Protein 5ZDI (pdb70)

Nearest PDB structures (foldseek):
  5zdi-assembly1_B  TM=1.008E+00  e=1.319E-17  Picrophilus oshimae DSM 9789
  2q2i-assembly1_A  TM=9.477E-01  e=1.673E-11  Agrobacterium fabrum str. C58
  3g48-assembly2_A  TM=9.282E-01  e=1.001E-10  Bacillus anthracis
  1gd7-assembly1_B  TM=9.371E-01  e=4.371E-10  Thermus thermophilus
  5h34-assembly1_A  TM=9.274E-01  e=2.907E-09  Nanoarchaeum equitans Kin4-M

Secondary structure (DSSP, 8-state):
---HHHHHTS-EEEEEEEEEEE-TT-SS--EEEEEE-HHHH-EEEEEE--TTS-HHHHTT-EEEEE--SPPEEETTEEE-SEE-EEEETTEEEEEEESS--TT-EE-/---HHHHHTS-EEEEEEEEEEE-TT-SS--EEEEEE-HHHH-EEEEEE--TTS-HHHHTT-EEEEE--SPPEEETTEEE--EE-EEEETTEEEEEEESS--TTPBB-

InterPro domains:
  IPR002547 tRNA-binding domain [PF01588] (12-102)
  IPR002547 tRNA-binding domain [PS50886] (6-107)
  IPR008231 Probable chaperone CsaA [TIGR02222] (4-105)
  IPR012340 Nucleic acid-binding, OB-fold [G3DSA:2.40.50.140] (1-107)
  IPR012340 Nucleic acid-binding, OB-fold [SSF50249] (1-106)

Organism: Picrophilus torridus (strain ATCC 700027 / DSM 9790 / JCM 10055 / NBRC 100828 / KAW 2/3) (NCBI:txid1122961)

Foldseek 3Di:
DDDPVVVVVWWKWKKAWAFWAWPVPAPAGWIWTWIQQDDPLGTFIATGNVVVDPRVRRHGAIWMWGQPDDWDDGPNDTGRIGTDFDQDPSGTHTDHDPDDDRNDTDD/DDDVVVVVPWWKWKKAWADWDWPVPAPQGWIWTWIQQDDPLGTFIATGNVVVDPRVVRHGAIFMWGQPDDWDDGPNDTGRIGTDFDQDPSGTHTDGDPDDDRNHTDD

B-factor: mean 25.25, std 9.99, range [13.22, 74.44]

Structure (mmCIF, N/CA/C/O backbone):
data_5ZDI
#
_entry.id   5ZDI
#
_cell.length_a   47.009
_cell.length_b   65.334
_cell.length_c   75.588
_cell.angle_alpha   90.00
_cell.angle_beta   90.00
_cell.angle_gamma   90.00
#
_symmetry.space_group_name_H-M   'P 21 21 21'
#
loop_
_entity.id
_entity.type
_entity.pdbx_description
1 polymer 'Protein secretion chaperonin CsaA'
2 non-polymer GLYCEROL
3 water water
#
loop_
_atom_site.group_PDB
_atom_site.id
_atom_site.type_symbol
_atom_site.label_atom_id
_atom_site.label_alt_id
_atom_site.label_comp_id
_atom_site.label_asym_id
_atom_site.label_entity_id
_atom_site.label_seq_id
_atom_site.pdbx_PDB_ins_code
_atom_site.Cartn_x
_atom_site.Cartn_y
_atom_site.Cartn_z
_atom_site.occupancy
_atom_site.B_iso_or_equiv
_atom_site.auth_seq_id
_atom_site.auth_comp_id
_atom_site.auth_asym_id
_atom_site.auth_atom_id
_atom_site.pdbx_PDB_model_num
ATOM 1 N N . MET A 1 1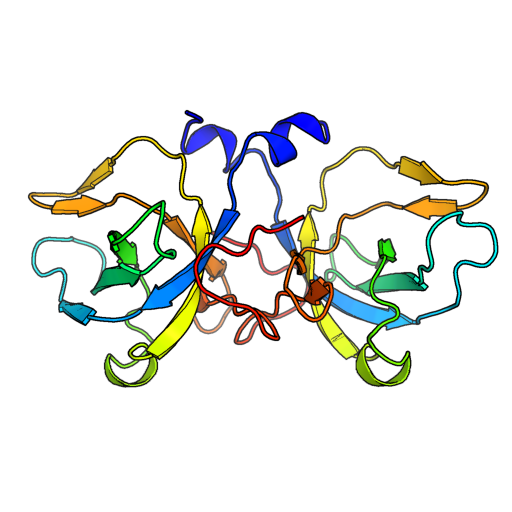 ? 18.174 28.787 27.671 1.00 46.08 1 MET A N 1
ATOM 2 C CA . MET A 1 1 ? 17.911 27.792 26.610 1.00 40.74 1 MET A CA 1
ATOM 3 C C . MET A 1 1 ? 19.134 27.523 25.716 1.00 35.60 1 MET A C 1
ATOM 4 O O . MET A 1 1 ? 19.236 26.471 25.163 1.00 31.08 1 MET A O 1
ATOM 9 N N . ILE A 1 2 ? 20.121 28.392 25.737 1.00 32.76 2 ILE A N 1
ATOM 10 C CA . ILE A 1 2 ? 21.470 28.078 25.196 1.00 31.13 2 ILE A CA 1
ATOM 11 C C . ILE A 1 2 ? 22.491 27.912 26.328 1.00 34.37 2 ILE A C 1
ATOM 12 O O . ILE A 1 2 ? 22.100 27.911 27.491 1.00 35.80 2 ILE A O 1
ATOM 17 N N . THR A 1 3 ? 23.776 27.722 26.013 1.00 35.17 3 THR A N 1
ATOM 18 C CA . THR A 1 3 ? 24.900 28.017 26.985 1.00 34.58 3 THR A CA 1
ATOM 19 C C . THR A 1 3 ? 25.687 29.271 26.764 1.00 35.86 3 THR A C 1
ATOM 20 O O . THR A 1 3 ? 25.713 29.739 25.649 1.00 38.88 3 THR A O 1
ATOM 24 N N . TYR A 1 4 ? 26.464 29.771 27.767 1.00 43.42 4 TYR A N 1
ATOM 25 C CA . TYR A 1 4 ? 27.461 30.893 27.535 1.00 41.21 4 TYR A CA 1
ATOM 26 C C . TYR A 1 4 ? 28.463 30.445 26.505 1.00 43.48 4 TYR A C 1
ATOM 27 O O . TYR A 1 4 ? 28.905 31.283 25.627 1.00 37.80 4 TYR A O 1
ATOM 36 N N . ASN A 1 5 ? 28.741 29.130 26.518 1.00 34.98 5 ASN A N 1
ATOM 37 C CA . ASN A 1 5 ? 29.586 28.563 25.469 1.00 35.08 5 ASN A CA 1
ATOM 38 C C . ASN A 1 5 ? 29.005 28.678 24.062 1.00 31.60 5 ASN A C 1
ATOM 39 O O . ASN A 1 5 ? 29.771 28.922 23.095 1.00 31.14 5 ASN A O 1
ATOM 44 N N . ASP A 1 6 ? 27.685 28.464 23.912 1.00 30.14 6 ASP A N 1
ATOM 45 C CA . ASP A 1 6 ? 27.050 28.614 22.624 1.00 28.35 6 ASP A CA 1
ATOM 46 C C . ASP A 1 6 ? 27.288 30.012 22.032 1.00 29.44 6 ASP A C 1
ATOM 47 O O . ASP A 1 6 ? 27.513 30.147 20.845 1.00 27.89 6 ASP A O 1
ATOM 52 N N . PHE A 1 7 ? 27.267 31.044 22.855 1.00 23.24 7 PHE A N 1
ATOM 53 C CA . PHE A 1 7 ? 27.455 32.393 22.337 1.00 22.26 7 PHE A CA 1
ATOM 54 C C . PHE A 1 7 ? 28.911 32.609 21.925 1.00 23.81 7 PHE A C 1
ATOM 55 O O . PHE A 1 7 ? 29.188 33.195 20.901 1.00 21.44 7 PHE A O 1
ATOM 63 N N . SER A 1 8 ? 29.847 32.048 22.684 1.00 23.72 8 SER A N 1
ATOM 64 C CA A SER A 1 8 ? 31.280 32.198 22.391 0.50 23.88 8 SER A CA 1
ATOM 65 C CA B SER A 1 8 ? 31.264 32.204 22.366 0.50 24.69 8 SER A CA 1
ATOM 66 C C . SER A 1 8 ? 31.651 31.628 21.035 1.00 24.68 8 SER A C 1
ATOM 67 O O . SER A 1 8 ? 32.644 32.058 20.474 1.00 26.54 8 SER A O 1
ATOM 72 N N . LYS A 1 9 ? 30.850 30.669 20.509 1.00 23.31 9 LYS A N 1
ATOM 73 C CA . LYS A 1 9 ? 31.081 30.068 19.189 1.00 25.81 9 LYS A CA 1
ATOM 74 C C . LYS A 1 9 ? 30.945 31.142 18.055 1.00 24.42 9 LYS A C 1
ATOM 75 O O . LYS A 1 9 ? 31.493 30.962 16.949 1.00 23.73 9 LYS A O 1
ATOM 81 N N . ILE A 1 10 ? 30.108 32.148 18.317 1.00 20.76 10 ILE A N 1
ATOM 82 C CA . ILE A 1 10 ? 29.845 33.204 17.331 1.00 21.70 10 ILE A CA 1
ATOM 83 C C . ILE A 1 10 ? 30.936 34.305 17.408 1.00 17.96 10 ILE A C 1
ATOM 84 O O . ILE A 1 10 ? 31.252 34.821 18.461 1.00 17.97 10 ILE A O 1
ATOM 89 N N . ASP A 1 11 ? 31.523 34.598 16.274 1.00 17.73 11 ASP A N 1
ATOM 90 C CA . ASP A 1 11 ? 32.540 35.597 16.154 1.00 18.13 11 ASP A CA 1
ATOM 91 C C . ASP A 1 11 ? 31.917 36.917 15.695 1.00 17.50 11 ASP A C 1
ATOM 92 O O . ASP A 1 11 ? 31.536 37.054 14.512 1.00 17.52 11 ASP A O 1
ATOM 97 N N . ILE A 1 12 ? 31.764 37.834 16.639 1.00 17.21 12 ILE A N 1
ATOM 98 C CA . ILE A 1 12 ? 31.066 39.110 16.340 1.00 17.58 12 ILE A CA 1
ATOM 99 C C . ILE A 1 12 ? 32.094 40.222 16.408 1.00 16.74 12 ILE A C 1
ATOM 100 O O . ILE A 1 12 ? 32.826 40.351 17.446 1.00 16.53 12 ILE A O 1
ATOM 105 N N . ARG A 1 13 ? 32.215 40.969 15.301 1.00 16.64 13 ARG A N 1
ATOM 106 C CA . ARG A 1 13 ? 33.188 42.091 15.217 1.00 16.71 13 ARG A CA 1
ATOM 107 C C . ARG A 1 13 ? 32.600 43.428 14.911 1.00 16.19 13 ARG A C 1
ATOM 108 O O . ARG A 1 13 ? 31.599 43.536 14.173 1.00 15.30 13 ARG A O 1
ATOM 116 N N . VAL A 1 14 ? 33.359 44.462 15.265 1.00 14.62 14 VAL A N 1
ATOM 117 C CA . VAL A 1 14 ? 33.134 45.779 14.740 1.00 16.07 14 VAL A CA 1
ATOM 118 C C . VAL A 1 14 ? 33.675 45.835 13.325 1.00 16.55 14 VAL A C 1
ATOM 119 O O . VAL A 1 14 ? 34.747 45.265 13.032 1.00 16.91 14 VAL A O 1
ATOM 123 N N . GLY A 1 15 ? 32.890 46.430 12.461 1.00 16.03 15 GLY A N 1
ATOM 124 C CA . GLY A 1 15 ? 33.293 46.666 11.076 1.00 14.73 15 GLY A CA 1
ATOM 125 C C . GLY A 1 15 ? 32.952 48.125 10.706 1.00 16.26 15 GLY A C 1
ATOM 126 O O . GLY A 1 15 ? 32.176 48.709 11.398 1.00 15.73 15 GLY A O 1
ATOM 127 N N . ILE A 1 16 ? 33.467 48.627 9.595 1.00 16.00 16 ILE A N 1
ATOM 128 C CA . ILE A 1 16 ? 33.108 49.981 9.097 1.00 16.46 16 ILE A CA 1
ATOM 129 C C . ILE A 1 16 ? 32.717 49.838 7.640 1.00 16.40 16 ILE A C 1
ATOM 130 O O . ILE A 1 16 ? 33.455 49.246 6.810 1.00 16.05 16 ILE A O 1
ATOM 135 N N . ILE A 1 17 ? 31.547 50.375 7.294 1.00 15.00 17 ILE A N 1
ATOM 136 C CA . ILE A 1 17 ? 31.094 50.293 5.938 1.00 14.76 17 ILE A CA 1
ATOM 137 C C . ILE A 1 17 ? 31.910 51.275 5.065 1.00 16.96 17 ILE A C 1
ATOM 138 O O . ILE A 1 17 ? 31.969 52.489 5.359 1.00 16.46 17 ILE A O 1
ATOM 143 N N . LYS A 1 18 ? 32.425 50.782 3.946 1.00 14.93 18 LYS A N 1
ATOM 144 C CA . LYS A 1 18 ? 33.233 51.597 3.035 1.00 16.91 18 LYS A CA 1
ATOM 145 C C . LYS A 1 18 ? 32.615 51.867 1.679 1.00 18.31 18 LYS A C 1
ATOM 146 O O . LYS A 1 18 ? 32.961 52.875 1.078 1.00 18.48 18 LYS A O 1
ATOM 152 N N . GLU A 1 19 ? 31.762 51.012 1.194 1.00 17.70 19 GLU A N 1
ATOM 153 C CA . GLU A 1 19 ? 31.071 51.195 -0.076 1.00 18.35 19 GLU A CA 1
ATOM 154 C C . GLU A 1 19 ? 29.656 50.635 0.046 1.00 16.66 19 GLU A C 1
ATOM 155 O O . GLU A 1 19 ? 29.419 49.647 0.796 1.00 16.92 19 GLU A O 1
ATOM 161 N N . VAL A 1 20 ? 28.712 51.242 -0.656 1.00 16.81 20 VAL A N 1
ATOM 162 C CA . VAL A 1 20 ? 27.314 50.798 -0.612 1.00 16.38 20 VAL A CA 1
ATOM 163 C C . VAL A 1 20 ? 26.767 50.859 -2.026 1.00 18.71 20 VAL A C 1
ATOM 164 O O . VAL A 1 20 ? 26.983 51.887 -2.670 1.00 21.10 20 VAL A O 1
ATOM 168 N N . SER A 1 21 ? 26.071 49.799 -2.479 1.00 18.99 21 SER A N 1
ATOM 169 C CA A SER A 1 21 ? 25.412 49.837 -3.790 0.50 18.67 21 SER A CA 1
ATOM 170 C CA B SER A 1 21 ? 25.437 49.758 -3.799 0.50 20.83 21 SER A CA 1
ATOM 171 C C . SER A 1 21 ? 24.044 49.161 -3.683 1.00 20.13 21 SER A C 1
ATOM 172 O O . SER A 1 21 ? 23.776 48.441 -2.776 1.00 17.65 21 SER A O 1
ATOM 177 N N . ASP A 1 22 ? 23.157 49.426 -4.651 1.00 18.17 22 ASP A N 1
ATOM 178 C CA . ASP A 1 22 ? 21.880 48.717 -4.647 1.00 20.67 22 ASP A CA 1
ATOM 179 C C . ASP A 1 22 ? 22.040 47.250 -4.997 1.00 20.82 22 ASP A C 1
ATOM 180 O O . ASP A 1 22 ? 22.800 46.918 -5.907 1.00 21.30 22 ASP A O 1
ATOM 185 N N . PHE A 1 23 ? 21.314 46.361 -4.311 1.00 20.09 23 PHE A N 1
ATOM 186 C CA . PHE A 1 23 ? 21.318 44.969 -4.630 1.00 19.81 23 PHE A CA 1
ATOM 187 C C . PHE A 1 23 ? 20.080 44.671 -5.533 1.00 19.10 23 PHE A C 1
ATOM 188 O O . PHE A 1 23 ? 19.068 44.117 -5.115 1.00 19.15 23 PHE A O 1
ATOM 196 N N . LYS A 1 24 ? 20.249 45.004 -6.805 1.00 22.66 24 LYS A N 1
ATOM 197 C CA . LYS A 1 24 ? 19.121 45.038 -7.759 1.00 23.63 24 LYS A CA 1
ATOM 198 C C . LYS A 1 24 ? 18.425 43.704 -7.962 1.00 26.58 24 LYS A C 1
ATOM 199 O O . LYS A 1 24 ? 17.189 43.630 -8.107 1.00 23.42 24 LYS A O 1
ATOM 205 N N . GLU A 1 25 ? 19.182 42.633 -7.880 1.00 25.18 25 GLU A N 1
ATOM 206 C CA . GLU A 1 25 ? 18.607 41.314 -8.110 1.00 27.25 25 GLU A CA 1
ATOM 207 C C . GLU A 1 25 ? 17.900 40.708 -6.909 1.00 28.77 25 GLU A C 1
ATOM 208 O O . GLU A 1 25 ? 17.281 39.608 -7.025 1.00 28.84 25 GLU A O 1
ATOM 214 N N . ALA A 1 26 ? 18.033 41.296 -5.711 1.00 23.25 26 ALA A N 1
ATOM 215 C CA . ALA A 1 26 ? 17.497 40.673 -4.522 1.00 21.44 26 ALA A CA 1
ATOM 216 C C . ALA A 1 26 ? 15.977 40.846 -4.526 1.00 22.49 26 ALA A C 1
ATOM 217 O O . ALA A 1 26 ? 15.485 41.881 -4.919 1.00 21.73 26 ALA A O 1
ATOM 219 N N . ILE A 1 27 ? 15.294 39.849 -4.012 1.00 22.37 27 ILE A N 1
ATOM 220 C CA . ILE A 1 27 ? 13.850 39.889 -3.781 1.00 25.45 27 ILE A CA 1
ATOM 221 C C . ILE A 1 27 ? 13.445 41.026 -2.862 1.00 24.64 27 ILE A C 1
ATOM 222 O O . ILE A 1 27 ? 12.563 41.799 -3.153 1.00 23.79 27 ILE A O 1
ATOM 227 N N . LYS A 1 28 ? 14.126 41.120 -1.746 1.00 23.57 28 LYS A N 1
ATOM 228 C CA . LYS A 1 28 ? 13.856 42.115 -0.714 1.00 23.26 28 LYS A CA 1
ATOM 229 C C . LYS A 1 28 ? 14.638 43.398 -1.071 1.00 20.38 28 LYS A C 1
ATOM 230 O O . LYS A 1 28 ? 15.649 43.312 -1.745 1.00 23.56 28 LYS A O 1
ATOM 236 N N . PRO A 1 29 ? 14.142 44.563 -0.679 1.00 18.33 29 PRO A 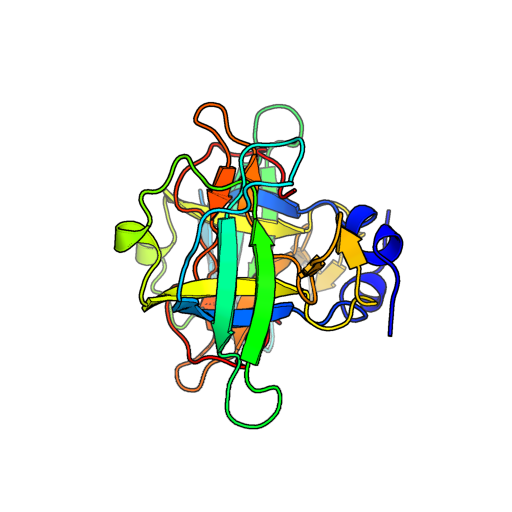N 1
ATOM 237 C CA . PRO A 1 29 ? 15.004 45.754 -0.900 1.00 17.77 29 PRO A CA 1
ATOM 238 C C . PRO A 1 29 ? 16.298 45.611 -0.079 1.00 17.31 29 PRO A C 1
ATOM 239 O O . PRO A 1 29 ? 16.194 45.442 1.121 1.00 18.16 29 PRO A O 1
ATOM 243 N N . ALA A 1 30 ? 17.452 45.777 -0.720 1.00 17.49 30 ALA A N 1
ATOM 244 C CA . ALA A 1 30 ? 18.684 45.517 0.012 1.00 17.01 30 ALA A CA 1
ATOM 245 C C . ALA A 1 30 ? 19.798 46.295 -0.558 1.00 17.19 30 ALA A C 1
ATOM 246 O O . ALA A 1 30 ? 19.774 46.638 -1.747 1.00 20.59 30 ALA A O 1
ATOM 248 N N . TYR A 1 31 ? 20.806 46.524 0.236 1.00 15.99 31 TYR A N 1
ATOM 249 C CA . TYR A 1 31 ? 22.070 47.020 -0.255 1.00 15.75 31 TYR A CA 1
ATOM 250 C C . TYR A 1 31 ? 23.140 45.922 -0.226 1.00 16.07 31 TYR A C 1
ATOM 251 O O . TYR A 1 31 ? 23.157 45.092 0.692 1.00 18.54 31 TYR A O 1
ATOM 260 N N . LYS A 1 32 ? 24.034 46.030 -1.183 1.00 16.05 32 LYS A N 1
ATOM 261 C CA . LYS A 1 32 ? 25.374 45.390 -1.129 1.00 19.06 32 LYS A CA 1
ATOM 262 C C . LYS A 1 32 ? 26.313 46.336 -0.375 1.00 17.21 32 LYS A C 1
ATOM 263 O O . LYS A 1 32 ? 26.506 47.505 -0.724 1.00 19.07 32 LYS A O 1
ATOM 269 N N . LEU A 1 33 ? 26.930 45.826 0.679 1.00 16.68 33 LEU A N 1
ATOM 270 C CA . LEU A 1 33 ? 27.863 46.546 1.490 1.00 16.45 33 LEU A CA 1
ATOM 271 C C . LEU A 1 33 ? 29.258 45.920 1.422 1.00 16.29 33 LEU A C 1
ATOM 272 O O . LEU A 1 33 ? 29.382 44.707 1.475 1.00 16.51 33 LEU A O 1
ATOM 277 N N . LYS A 1 34 ? 30.277 46.767 1.284 1.00 16.55 34 LYS A N 1
ATOM 278 C CA . LYS A 1 34 ? 31.675 46.379 1.384 1.00 16.97 34 LYS A CA 1
ATOM 279 C C . LYS A 1 34 ? 32.195 46.979 2.686 1.00 16.84 34 LYS A C 1
ATOM 280 O O . LYS A 1 34 ? 32.188 48.181 2.885 1.00 14.55 34 LYS A O 1
ATOM 286 N N . ILE A 1 35 ? 32.597 46.090 3.611 1.00 14.86 35 ILE A N 1
ATOM 287 C CA . ILE A 1 35 ? 32.842 46.447 5.020 1.00 14.00 35 ILE A CA 1
ATOM 288 C C . ILE A 1 35 ? 34.280 46.028 5.378 1.00 14.77 35 ILE A C 1
ATOM 289 O O . ILE A 1 35 ? 34.731 44.892 5.025 1.00 15.55 35 ILE A O 1
ATOM 294 N N . TYR A 1 36 ? 34.958 46.917 6.073 1.00 14.35 36 TYR A N 1
ATOM 295 C CA . TYR A 1 36 ? 36.369 46.681 6.506 1.00 15.09 36 TYR A CA 1
ATOM 296 C C . TYR A 1 36 ? 36.344 46.232 7.935 1.00 13.22 36 TYR A C 1
ATOM 297 O O . TYR A 1 36 ? 35.688 46.843 8.743 1.00 16.17 36 TYR A O 1
ATOM 306 N N . PHE A 1 37 ? 37.051 45.127 8.237 1.00 14.24 37 PHE A N 1
ATOM 307 C CA . PHE A 1 37 ? 37.042 44.479 9.551 1.00 15.14 37 PHE A CA 1
ATOM 308 C C . PHE A 1 37 ? 38.482 44.406 10.111 1.00 17.06 37 PHE A C 1
ATOM 309 O O . PHE A 1 37 ? 38.802 43.579 10.947 1.00 15.79 37 PHE A O 1
ATOM 317 N N . GLY A 1 38 ? 39.357 45.262 9.615 1.00 19.00 38 GLY A N 1
ATOM 318 C CA . GLY A 1 38 ? 40.702 45.391 10.221 1.00 19.66 38 GLY A CA 1
ATOM 319 C C . GLY A 1 38 ? 41.737 44.658 9.353 1.00 18.44 38 GLY A C 1
ATOM 320 O O . GLY A 1 38 ? 41.400 43.914 8.392 1.00 18.81 38 GLY A O 1
ATOM 321 N N . ASP A 1 39 ? 42.976 44.689 9.808 1.00 19.62 39 ASP A N 1
ATOM 322 C CA A ASP A 1 39 ? 44.144 44.224 9.059 0.50 22.24 39 ASP A CA 1
ATOM 323 C CA B ASP A 1 39 ? 44.025 44.231 8.910 0.50 20.63 39 ASP A CA 1
ATOM 324 C C . ASP A 1 39 ? 44.223 42.731 8.824 1.00 22.36 39 ASP A C 1
ATOM 325 O O . ASP A 1 39 ? 45.026 42.263 7.980 1.00 25.55 39 ASP A O 1
ATOM 334 N N . ILE A 1 40 ? 43.566 41.939 9.665 1.00 20.52 40 ILE A N 1
ATOM 335 C CA . ILE A 1 40 ? 43.621 40.494 9.546 1.00 22.89 40 ILE A CA 1
ATOM 336 C C . ILE A 1 40 ? 42.438 39.953 8.728 1.00 23.06 40 ILE A C 1
ATOM 337 O O . ILE A 1 40 ? 42.601 39.215 7.746 1.00 23.24 40 ILE A O 1
ATOM 342 N N . ILE A 1 41 ? 41.220 40.357 9.076 1.00 20.17 41 ILE A N 1
ATOM 343 C CA . ILE A 1 41 ? 40.052 39.873 8.304 1.00 19.25 41 ILE A CA 1
ATOM 344 C C . ILE A 1 41 ? 39.948 40.511 6.892 1.00 18.81 41 ILE A C 1
ATOM 345 O O . ILE A 1 41 ? 39.582 39.898 5.900 1.00 21.92 41 ILE A O 1
ATOM 350 N N . GLY A 1 42 ? 40.298 41.754 6.847 1.00 18.10 42 GLY A N 1
ATOM 351 C CA . GLY A 1 42 ? 40.149 42.595 5.668 1.00 18.69 42 GLY A CA 1
ATOM 352 C C . GLY A 1 42 ? 38.715 42.932 5.313 1.00 18.37 42 GLY A C 1
ATOM 353 O O . GLY A 1 42 ? 37.906 43.169 6.227 1.00 18.71 42 GLY A O 1
ATOM 354 N N . TYR A 1 43 ? 38.423 42.981 3.993 1.00 17.58 43 TYR A N 1
ATOM 355 C CA . TYR A 1 43 ? 37.093 43.372 3.509 1.00 17.44 43 TYR A CA 1
ATOM 356 C C . TYR A 1 43 ? 36.182 42.190 3.336 1.00 17.15 43 TYR A C 1
ATOM 357 O O . TYR A 1 43 ? 36.594 41.127 2.857 1.00 18.25 43 TYR A O 1
ATOM 366 N N . LYS A 1 44 ? 34.900 42.357 3.656 1.00 16.65 44 LYS A N 1
ATOM 367 C CA . LYS A 1 44 ? 33.906 41.336 3.422 1.00 17.95 44 LYS A CA 1
ATOM 368 C C . LYS A 1 44 ? 32.691 42.081 2.880 1.00 17.13 44 LYS A C 1
ATOM 369 O O . LYS A 1 44 ? 32.413 43.237 3.269 1.00 17.17 44 LYS A O 1
ATOM 375 N N . ASN A 1 45 ? 31.927 41.374 2.086 1.00 15.08 45 ASN A N 1
ATOM 376 C CA . ASN A 1 45 ? 30.704 41.875 1.515 1.00 16.10 45 ASN A CA 1
ATOM 377 C C . ASN A 1 45 ? 29.538 41.331 2.286 1.00 15.15 45 ASN A C 1
ATOM 378 O O . ASN A 1 45 ? 29.574 40.234 2.880 1.00 16.14 45 ASN A O 1
ATOM 383 N N . SER A 1 46 ? 28.438 42.075 2.264 1.00 16.50 46 SER A N 1
ATOM 384 C CA . SER A 1 46 ? 27.216 41.708 2.953 1.00 15.38 46 SER A CA 1
ATOM 385 C C . SER A 1 46 ? 26.029 42.206 2.171 1.00 15.70 46 SER A C 1
ATOM 386 O O . SER A 1 46 ? 26.079 43.290 1.583 1.00 17.35 46 SER A O 1
ATOM 389 N N . SER A 1 47 ? 24.992 41.413 2.140 1.00 15.63 47 SER A N 1
ATOM 390 C CA . SER A 1 47 ? 23.646 41.876 1.774 1.00 17.41 47 SER A CA 1
ATOM 391 C C . SER A 1 47 ? 22.856 42.334 2.986 1.00 18.67 47 SER A C 1
ATOM 392 O O . SER A 1 47 ? 22.740 41.600 3.965 1.00 19.31 47 SER A O 1
ATOM 395 N N . ALA A 1 48 ? 22.363 43.546 3.001 1.00 17.39 48 ALA A N 1
ATOM 396 C CA . ALA A 1 48 ? 21.637 44.048 4.183 1.00 16.88 48 ALA A CA 1
ATOM 397 C C . ALA A 1 48 ? 20.324 44.754 3.814 1.00 17.17 48 ALA A C 1
ATOM 398 O O . ALA A 1 48 ? 20.375 45.707 3.001 1.00 17.04 48 ALA A O 1
ATOM 400 N N . GLN A 1 49 ? 19.217 44.341 4.446 1.00 16.89 49 GLN A N 1
ATOM 401 C CA . GLN A 1 49 ? 17.893 44.969 4.219 1.00 17.92 49 GLN A CA 1
ATOM 402 C C . GLN A 1 49 ? 17.747 46.186 5.088 1.00 17.16 49 GLN A C 1
ATOM 403 O O . GLN A 1 49 ? 16.885 46.234 6.004 1.00 17.78 49 GLN A O 1
ATOM 409 N N . ILE A 1 50 ? 18.542 47.193 4.755 1.00 16.39 50 ILE A N 1
ATOM 410 C CA . ILE A 1 50 ? 18.640 48.448 5.504 1.00 16.36 50 ILE A CA 1
ATOM 411 C C . ILE A 1 50 ? 18.425 49.695 4.610 1.00 18.02 50 ILE A C 1
ATOM 412 O O . ILE A 1 50 ? 18.965 50.782 4.835 1.00 17.57 50 ILE A O 1
ATOM 417 N N . THR A 1 51 ? 17.564 49.545 3.600 1.00 17.62 51 THR A N 1
ATOM 418 C CA . THR A 1 51 ? 17.356 50.648 2.669 1.00 16.80 51 THR A CA 1
ATOM 419 C C . THR A 1 51 ? 16.501 51.785 3.238 1.00 17.30 51 THR A C 1
ATOM 420 O O . THR A 1 51 ? 16.257 52.793 2.557 1.00 19.74 51 THR A O 1
ATOM 424 N N . ASN A 1 52 ? 16.029 51.650 4.473 1.00 17.53 52 ASN A N 1
ATOM 425 C CA . ASN A 1 52 ? 15.587 52.796 5.227 1.00 20.09 52 ASN A CA 1
ATOM 426 C C . ASN A 1 52 ? 16.654 53.822 5.482 1.00 19.34 52 ASN A C 1
ATOM 427 O O . ASN A 1 52 ? 16.361 55.020 5.704 1.00 19.53 52 ASN A O 1
ATOM 432 N N . TYR A 1 53 ? 17.938 53.394 5.433 1.00 16.38 53 TYR A N 1
ATOM 433 C CA . TYR A 1 53 ? 19.035 54.323 5.505 1.00 15.72 53 TYR A CA 1
ATOM 434 C C . TYR A 1 53 ? 19.383 54.736 4.062 1.00 17.87 53 TYR A C 1
ATOM 435 O O . TYR A 1 53 ? 19.423 53.882 3.197 1.00 17.88 53 TYR A O 1
ATOM 444 N N . LYS A 1 54 ? 19.761 55.986 3.851 1.00 18.17 54 LYS A N 1
ATOM 445 C CA . LYS A 1 54 ? 20.313 56.409 2.573 1.00 19.79 54 LYS A CA 1
ATOM 446 C C . LYS A 1 54 ? 21.731 55.955 2.516 1.00 20.24 54 LYS A C 1
ATOM 447 O O . LYS A 1 54 ? 22.361 55.781 3.552 1.00 18.96 54 LYS A O 1
ATOM 451 N N . LYS A 1 55 ? 22.203 55.729 1.312 1.00 18.59 55 LYS A N 1
ATOM 452 C CA . LYS A 1 55 ? 23.562 55.247 1.116 1.00 19.11 55 LYS A CA 1
ATOM 453 C C . LYS A 1 55 ? 24.549 56.135 1.861 1.00 21.14 55 LYS A C 1
ATOM 454 O O . LYS A 1 55 ? 25.442 55.631 2.553 1.00 19.02 55 LYS A O 1
ATOM 460 N N . ASP A 1 56 ? 24.406 57.457 1.751 1.00 20.15 56 ASP A N 1
ATOM 461 C CA . ASP A 1 56 ? 25.319 58.357 2.442 1.00 23.14 56 ASP A CA 1
ATOM 462 C C . ASP A 1 56 ? 25.297 58.287 3.960 1.00 23.18 56 ASP A C 1
ATOM 463 O O . ASP A 1 56 ? 26.297 58.604 4.579 1.00 24.81 56 ASP A O 1
ATOM 468 N N . GLU A 1 57 ? 24.216 57.803 4.552 1.00 20.45 57 GLU A N 1
ATOM 469 C CA . GLU A 1 57 ? 24.179 57.517 5.990 1.00 22.36 57 GLU A CA 1
ATOM 470 C C . GLU A 1 57 ? 24.982 56.326 6.411 1.00 20.91 57 GLU A C 1
ATOM 471 O O . GLU A 1 57 ? 25.374 56.268 7.545 1.00 23.94 57 GLU A O 1
ATOM 477 N N . LEU A 1 58 ? 25.330 55.435 5.483 1.00 17.67 58 LEU A N 1
ATOM 478 C CA . LEU A 1 58 ? 26.019 54.231 5.867 1.00 17.76 58 LEU A CA 1
ATOM 479 C C . LEU A 1 58 ? 27.533 54.344 5.620 1.00 18.40 58 LEU A C 1
ATOM 480 O O . LEU A 1 58 ? 28.307 53.617 6.197 1.00 17.91 58 LEU A O 1
ATOM 485 N N . ILE A 1 59 ? 27.966 55.202 4.698 1.00 21.62 59 ILE A N 1
ATOM 486 C CA . ILE A 1 59 ? 29.415 55.348 4.432 1.00 22.49 59 ILE A CA 1
ATOM 487 C C . ILE A 1 59 ? 30.151 55.753 5.706 1.00 23.31 59 ILE A C 1
ATOM 488 O O . ILE A 1 59 ? 29.800 56.745 6.414 1.00 21.19 59 ILE A O 1
ATOM 493 N N . ASN A 1 60 ? 31.226 55.002 5.988 1.00 19.36 60 ASN A N 1
ATOM 494 C CA . ASN A 1 60 ? 31.963 55.167 7.208 1.00 21.83 60 ASN A CA 1
ATOM 495 C C . ASN A 1 60 ? 31.234 55.018 8.527 1.00 18.63 60 ASN A C 1
ATOM 496 O O . ASN A 1 60 ? 31.727 55.429 9.591 1.00 20.36 60 ASN A O 1
ATOM 501 N N . LYS A 1 61 ? 30.091 54.325 8.502 1.00 17.27 61 LYS A N 1
ATOM 502 C CA . LYS A 1 61 ? 29.412 53.939 9.724 1.00 17.40 61 LYS A CA 1
ATOM 503 C C . LYS A 1 61 ? 29.989 52.661 10.340 1.00 18.32 61 LYS A C 1
ATOM 504 O O . LYS A 1 61 ? 30.178 51.653 9.614 1.00 18.11 61 LYS A O 1
ATOM 510 N N . LYS A 1 62 ? 30.262 52.677 11.660 1.00 16.23 62 LYS A N 1
ATOM 511 C CA . LYS A 1 62 ? 30.708 51.463 12.382 1.00 18.21 62 LYS A CA 1
ATOM 512 C C . LYS A 1 62 ? 29.509 50.586 12.681 1.00 18.00 62 LYS A C 1
ATOM 513 O O . LYS A 1 62 ? 28.463 51.050 13.191 1.00 18.76 62 LYS A O 1
ATOM 519 N N . ILE A 1 63 ? 29.605 49.372 12.238 1.00 15.28 63 ILE A N 1
ATOM 520 C CA . ILE A 1 63 ? 28.523 48.395 12.390 1.00 16.11 63 ILE A CA 1
ATOM 521 C C . ILE A 1 63 ? 29.082 47.158 13.143 1.00 15.16 63 ILE A C 1
ATOM 522 O O . ILE A 1 63 ? 30.288 47.078 13.432 1.00 14.01 63 ILE A O 1
ATOM 527 N N . ILE A 1 64 ? 28.175 46.225 13.443 1.00 13.76 64 ILE A N 1
ATOM 528 C CA . ILE A 1 64 ? 28.500 45.015 14.066 1.00 15.81 64 ILE A CA 1
ATOM 529 C C . ILE A 1 64 ? 28.057 43.855 13.234 1.00 15.79 64 ILE A C 1
ATOM 530 O O . ILE A 1 64 ? 26.950 43.832 12.730 1.00 15.11 64 ILE A O 1
ATOM 535 N N . ALA A 1 65 ? 28.932 42.836 13.083 1.00 15.57 65 ALA A N 1
ATOM 536 C CA . ALA A 1 65 ? 28.614 41.697 12.234 1.00 13.97 65 ALA A CA 1
ATOM 537 C C . ALA A 1 65 ? 29.159 40.381 12.746 1.00 15.89 65 ALA A C 1
ATOM 538 O O . ALA A 1 65 ? 30.224 40.329 13.378 1.00 15.61 65 ALA A O 1
ATOM 540 N N . VAL A 1 66 ? 28.438 39.308 12.373 1.00 16.65 66 VAL A N 1
ATOM 541 C CA . VAL A 1 66 ? 28.901 37.966 12.546 1.00 16.55 66 VAL A CA 1
ATOM 542 C C . VAL A 1 66 ? 29.858 37.647 11.403 1.00 16.73 66 VAL A C 1
ATOM 543 O O . VAL A 1 66 ? 29.445 37.746 10.228 1.00 16.05 66 VAL A O 1
ATOM 547 N N . VAL A 1 67 ? 31.104 37.224 11.724 1.00 17.77 67 VAL A N 1
ATOM 548 C CA . VAL A 1 67 ? 32.095 37.059 10.674 1.00 18.70 67 VAL A CA 1
ATOM 549 C C . VAL A 1 67 ? 32.539 35.621 10.356 1.00 18.59 67 VAL A C 1
ATOM 550 O O . VAL A 1 67 ? 33.295 35.423 9.406 1.00 20.50 67 VAL A O 1
ATOM 554 N N . ASN A 1 68 ? 31.985 34.666 11.059 1.00 18.72 68 ASN A N 1
ATOM 555 C CA . ASN A 1 68 ? 32.348 33.234 10.883 1.00 20.74 68 ASN A CA 1
ATOM 556 C C . ASN A 1 68 ? 31.237 32.334 10.447 1.00 21.86 68 ASN A C 1
ATOM 557 O O . ASN A 1 68 ? 31.248 31.102 10.708 1.00 22.50 68 ASN A O 1
ATOM 562 N N . PHE A 1 69 ? 30.258 32.897 9.764 1.00 19.73 69 PHE A N 1
ATOM 563 C CA . PHE A 1 69 ? 29.284 32.083 9.048 1.00 19.94 69 PHE A CA 1
ATOM 564 C C . PHE A 1 69 ? 29.885 31.588 7.696 1.00 21.96 69 PHE A C 1
ATOM 565 O O . PHE A 1 69 ? 30.749 32.293 7.110 1.00 19.82 69 PHE A O 1
ATOM 573 N N . PRO A 1 70 ? 29.349 30.471 7.165 1.00 21.45 70 PRO A N 1
ATOM 574 C CA . PRO A 1 70 ? 29.580 30.102 5.801 1.00 22.31 70 PRO A CA 1
ATOM 575 C C . PRO A 1 70 ? 29.072 31.171 4.826 1.00 23.28 70 PRO A C 1
ATOM 576 O O . PRO A 1 70 ? 28.087 31.830 5.095 1.00 20.85 70 PRO A O 1
ATOM 580 N N . PRO A 1 71 ? 29.720 31.293 3.673 1.00 22.96 71 PRO A N 1
ATOM 581 C CA . PRO A 1 71 ? 29.238 32.328 2.726 1.00 22.80 71 PRO A CA 1
ATOM 582 C C . PRO A 1 71 ? 27.885 31.960 2.209 1.00 24.58 71 PRO A C 1
ATOM 583 O O . PRO A 1 71 ? 27.547 30.772 2.094 1.00 22.75 71 PRO A O 1
ATOM 587 N N . LYS A 1 72 ? 27.040 32.957 1.972 1.00 24.27 72 LYS A N 1
ATOM 588 C CA . LYS A 1 72 ? 25.648 32.701 1.577 1.00 27.36 72 LYS A CA 1
ATOM 589 C C . LYS A 1 72 ? 25.493 33.293 0.173 1.00 29.81 72 LYS A C 1
ATOM 590 O O . LYS A 1 72 ? 25.708 34.510 -0.044 1.00 25.41 72 LYS A O 1
ATOM 596 N N . GLN A 1 73 ? 25.140 32.457 -0.792 1.00 28.82 73 GLN A N 1
ATOM 597 C CA . GLN A 1 73 ? 24.818 32.933 -2.131 1.00 33.32 73 GLN A CA 1
ATOM 598 C C . GLN A 1 73 ? 23.391 33.512 -2.138 1.00 33.58 73 GLN A C 1
ATOM 599 O O . GLN A 1 73 ? 22.433 32.887 -1.631 1.00 32.10 73 GLN A O 1
ATOM 605 N N . ILE A 1 74 ? 23.239 34.701 -2.718 1.00 30.74 74 ILE A N 1
ATOM 606 C CA . ILE A 1 74 ? 21.941 35.278 -2.930 1.00 31.85 74 ILE A CA 1
ATOM 607 C C . ILE A 1 74 ? 22.011 35.801 -4.371 1.00 32.73 74 ILE A C 1
ATOM 608 O O . ILE A 1 74 ? 22.866 36.639 -4.703 1.00 28.26 74 ILE A O 1
ATOM 613 N N . ALA A 1 75 ? 21.169 35.241 -5.256 1.00 33.70 75 ALA A N 1
ATOM 614 C CA . ALA A 1 75 ? 21.336 35.429 -6.691 1.00 34.16 75 ALA A CA 1
ATOM 615 C C . ALA A 1 75 ? 22.766 35.195 -7.099 1.00 33.93 75 ALA A C 1
ATOM 616 O O . ALA A 1 75 ? 23.321 34.143 -6.795 1.00 42.15 75 ALA A O 1
ATOM 618 N N . ASN A 1 76 ? 23.372 36.167 -7.770 1.00 32.02 76 ASN A N 1
ATOM 619 C CA . ASN A 1 76 ? 24.776 36.184 -8.182 1.00 33.36 76 ASN A CA 1
ATOM 620 C C . ASN A 1 76 ? 25.770 36.868 -7.216 1.00 31.50 76 ASN A C 1
ATOM 621 O O . ASN A 1 76 ? 26.871 37.224 -7.608 1.00 30.11 76 ASN A O 1
ATOM 626 N N . PHE A 1 77 ? 25.376 37.069 -5.959 1.00 27.84 77 PHE A N 1
ATOM 627 C CA . PHE A 1 77 ? 26.196 37.808 -4.980 1.00 23.17 77 PHE A CA 1
ATOM 628 C C . PHE A 1 77 ? 26.458 36.879 -3.800 1.00 21.72 77 PHE A C 1
ATOM 629 O O . PHE A 1 77 ? 25.577 36.102 -3.426 1.00 24.86 77 PHE A O 1
ATOM 637 N N . ILE A 1 78 ? 27.641 36.980 -3.217 1.00 21.75 78 ILE A N 1
ATOM 638 C CA . ILE A 1 78 ? 27.961 36.220 -2.008 1.00 20.98 78 ILE A CA 1
ATOM 639 C C . ILE A 1 78 ? 28.040 37.173 -0.818 1.00 17.96 78 ILE A C 1
ATOM 640 O O . ILE A 1 78 ? 28.934 38.030 -0.755 1.00 18.82 78 ILE A O 1
ATOM 645 N N . SER A 1 79 ? 27.152 36.918 0.126 1.00 18.33 79 SER A N 1
ATOM 646 C CA . SER A 1 79 ? 27.085 37.656 1.375 1.00 18.70 79 SER A CA 1
ATOM 647 C C . SER A 1 79 ? 27.941 36.870 2.366 1.00 17.85 79 SER A C 1
ATOM 648 O O . SER A 1 79 ? 27.616 35.736 2.706 1.00 20.77 79 SER A O 1
ATOM 651 N N . GLU A 1 80 ? 28.978 37.526 2.860 1.00 18.57 80 GLU A N 1
ATOM 652 C CA . GLU A 1 80 ? 30.029 36.893 3.668 1.00 17.82 80 GLU A CA 1
ATOM 653 C C . GLU A 1 80 ? 29.872 37.097 5.138 1.00 16.14 80 GLU A C 1
ATOM 654 O O . GLU A 1 80 ? 30.495 36.372 5.924 1.00 17.47 80 GLU A O 1
ATOM 660 N N . VAL A 1 81 ? 29.164 38.163 5.508 1.00 15.98 81 VAL A N 1
ATOM 661 C CA . VAL A 1 81 ? 28.913 38.474 6.962 1.00 15.74 81 VAL A CA 1
ATOM 662 C C . VAL A 1 81 ? 27.454 38.925 7.132 1.00 15.68 81 VAL A C 1
ATOM 663 O O . VAL A 1 81 ? 26.819 39.360 6.177 1.00 15.35 81 VAL A O 1
ATOM 667 N N . LEU A 1 82 ? 26.975 38.841 8.374 1.00 16.01 82 LEU A N 1
ATOM 668 C CA . LEU A 1 82 ? 25.613 39.262 8.740 1.00 15.83 82 LEU A CA 1
ATOM 669 C C . LEU A 1 82 ? 25.776 40.518 9.581 1.00 15.19 82 LEU A C 1
ATOM 670 O O . LEU A 1 82 ? 26.344 40.433 10.705 1.00 14.47 82 LEU A O 1
ATOM 675 N N . VAL A 1 83 ? 25.229 41.609 9.096 1.00 15.09 83 VAL A N 1
ATOM 676 C CA . VAL A 1 83 ? 25.229 42.866 9.800 1.00 16.55 83 VAL A CA 1
ATOM 677 C C . VAL A 1 83 ? 24.044 42.861 10.792 1.00 16.17 83 VAL A C 1
ATOM 678 O O . VAL A 1 83 ? 22.945 42.487 10.404 1.00 17.14 83 VAL A O 1
ATOM 682 N N . LEU A 1 84 ? 24.281 43.235 12.051 1.00 15.26 84 LEU A N 1
ATOM 683 C CA . LEU A 1 84 ? 23.246 43.063 13.094 1.00 14.96 84 LEU A CA 1
ATOM 684 C C . LEU A 1 84 ? 22.442 44.296 13.204 1.00 15.09 84 LEU A C 1
ATOM 685 O O . LEU A 1 84 ? 23.003 45.426 13.311 1.00 16.11 84 LEU A O 1
ATOM 690 N N . GLY A 1 85 ? 21.145 44.099 13.247 1.00 13.22 85 GLY A N 1
ATOM 691 C CA . GLY A 1 85 ? 20.271 45.227 13.543 1.00 15.74 85 GLY A CA 1
ATOM 692 C C . GLY A 1 85 ? 19.032 44.760 14.271 1.00 15.34 85 GLY A C 1
ATOM 693 O O . GLY A 1 85 ? 18.721 43.612 14.189 1.00 14.26 85 GLY A O 1
ATOM 694 N N . ALA A 1 86 ? 18.363 45.682 14.959 1.00 14.77 86 ALA A N 1
ATOM 695 C CA . ALA A 1 86 ? 17.131 45.434 15.661 1.00 15.28 86 ALA A CA 1
ATOM 696 C C . ALA A 1 86 ? 15.955 45.583 14.710 1.00 16.79 86 ALA A C 1
ATOM 697 O O . ALA A 1 86 ? 15.892 46.498 13.921 1.00 15.44 86 ALA A O 1
ATOM 699 N N . ILE A 1 87 ? 14.986 44.695 14.839 1.00 17.75 87 ILE A N 1
ATOM 700 C CA . ILE A 1 87 ? 13.711 44.817 14.057 1.00 18.78 87 ILE A CA 1
ATOM 701 C C . ILE A 1 87 ? 12.752 45.631 14.860 1.00 17.27 87 ILE A C 1
ATOM 702 O O . ILE A 1 87 ? 12.363 45.263 15.980 1.00 20.10 87 ILE A O 1
ATOM 707 N N . THR A 1 88 ? 12.466 46.797 14.356 1.00 18.62 88 THR A N 1
ATOM 708 C CA . THR A 1 88 ? 11.710 47.768 15.145 1.00 20.53 88 THR A CA 1
ATOM 709 C C . THR A 1 88 ? 10.442 48.116 14.389 1.00 22.93 88 THR A C 1
ATOM 710 O O . THR A 1 88 ? 10.311 47.814 13.215 1.00 23.18 88 THR A O 1
ATOM 714 N N . GLY A 1 89 ? 9.594 48.882 15.061 1.00 26.26 89 GLY A N 1
ATOM 715 C CA . GLY A 1 89 ? 8.380 49.415 14.426 1.00 31.49 89 GLY A CA 1
ATOM 716 C C . GLY A 1 89 ? 8.677 50.412 13.307 1.00 36.04 89 GLY A C 1
ATOM 717 O O . GLY A 1 89 ? 7.811 50.662 12.467 1.00 35.24 89 GLY A O 1
ATOM 718 N N . ASP A 1 90 ? 9.895 50.959 13.265 1.00 32.28 90 ASP A N 1
ATOM 719 C CA . ASP A 1 90 ? 10.349 51.885 12.195 1.00 32.94 90 ASP A CA 1
ATOM 720 C C . ASP A 1 90 ? 11.410 51.210 11.230 1.00 30.96 90 ASP A C 1
ATOM 721 O O . ASP A 1 90 ? 12.260 51.897 10.685 1.00 37.32 90 ASP A O 1
ATOM 726 N N . GLY A 1 91 ? 11.307 49.893 10.972 1.00 25.85 91 GLY A N 1
ATOM 727 C CA . GLY A 1 91 ? 12.313 49.167 10.240 1.00 24.79 91 GLY A CA 1
ATOM 728 C C . GLY A 1 91 ? 13.564 48.720 11.048 1.00 21.65 91 GLY A C 1
ATOM 729 O O . GLY A 1 91 ? 13.635 48.856 12.284 1.00 22.34 91 GLY A O 1
ATOM 730 N N . VAL A 1 92 ? 14.506 48.193 10.303 1.00 19.40 92 VAL A N 1
ATOM 731 C CA . VAL A 1 92 ? 15.731 47.685 10.850 1.00 18.93 92 VAL A CA 1
ATOM 732 C C . VAL A 1 92 ? 16.592 48.876 11.297 1.00 20.43 92 VAL A C 1
ATOM 733 O O . VAL A 1 92 ? 16.906 49.737 10.522 1.00 21.25 92 VAL A O 1
ATOM 737 N N . LYS A 1 93 ? 17.079 48.826 12.546 1.00 15.88 93 LYS A N 1
ATOM 738 C CA . LYS A 1 93 ? 17.950 49.864 13.081 1.00 16.22 93 LYS A CA 1
ATOM 739 C C . LYS A 1 93 ? 19.263 49.179 13.444 1.00 15.92 93 LYS A C 1
ATOM 740 O O . LYS A 1 93 ? 19.326 48.340 14.363 1.00 16.06 93 LYS A O 1
ATOM 746 N N . LEU A 1 94 ? 20.308 49.564 12.741 1.00 15.49 94 LEU A N 1
ATOM 747 C CA . LEU A 1 94 ? 21.647 49.006 12.987 1.00 14.90 94 LEU A CA 1
ATOM 748 C C . LEU A 1 94 ? 22.093 49.136 14.435 1.00 14.39 94 LEU A C 1
ATOM 749 O O . LEU A 1 94 ? 21.885 50.175 15.099 1.00 16.47 94 LEU A O 1
ATOM 754 N N . LEU A 1 95 ? 22.887 48.158 14.842 1.00 14.60 95 LEU A N 1
ATOM 755 C CA . LEU A 1 95 ? 23.681 48.214 16.038 1.00 14.05 95 LEU A CA 1
ATOM 756 C C . LEU A 1 95 ? 24.983 48.941 15.776 1.00 14.66 95 LEU A C 1
ATOM 757 O O . LEU A 1 95 ? 25.600 48.752 14.672 1.00 15.40 95 LEU A O 1
ATOM 762 N N . THR A 1 96 ? 25.386 49.838 16.708 1.00 16.03 96 THR A N 1
ATOM 763 C CA A THR A 1 96 ? 26.647 50.529 16.572 0.50 16.20 96 THR A CA 1
ATOM 764 C CA B THR A 1 96 ? 26.662 50.505 16.559 0.50 17.71 96 THR A CA 1
ATOM 765 C C . THR A 1 96 ? 27.414 50.441 17.907 1.00 17.32 96 THR A C 1
ATOM 766 O O . THR A 1 96 ? 26.773 50.475 18.995 1.00 19.62 96 THR A O 1
ATOM 773 N N . PRO A 1 97 ? 28.761 50.350 17.875 1.00 17.27 97 PRO A N 1
ATOM 774 C CA . PRO A 1 97 ? 29.464 50.417 19.124 1.00 15.16 97 PRO A CA 1
ATOM 775 C C . PRO A 1 97 ? 29.668 51.836 19.568 1.00 15.82 97 PRO A C 1
ATOM 776 O O . PRO A 1 97 ? 29.828 52.720 18.741 1.00 20.48 97 PRO A O 1
ATOM 780 N N . ASP A 1 98 ? 29.745 52.062 20.872 1.00 15.16 98 ASP A N 1
ATOM 781 C CA . ASP A 1 98 ? 29.980 53.423 21.361 1.00 16.68 98 ASP A CA 1
ATOM 782 C C . ASP A 1 98 ? 31.370 53.921 20.927 1.00 18.89 98 ASP A C 1
ATOM 783 O O . ASP A 1 98 ? 31.623 55.102 20.932 1.00 22.00 98 ASP A O 1
ATOM 788 N N . GLY A 1 99 ? 32.246 53.007 20.606 1.00 19.84 99 GLY A N 1
ATOM 789 C CA . GLY A 1 99 ? 33.547 53.323 20.105 1.00 21.38 99 GLY A CA 1
ATOM 790 C C . GLY A 1 99 ? 34.226 52.024 19.760 1.00 20.68 99 GLY A C 1
ATOM 791 O O . GLY A 1 99 ? 33.707 50.938 19.999 1.00 22.67 99 GLY A O 1
ATOM 792 N N . GLY A 1 100 ? 35.394 52.118 19.110 1.00 20.73 100 GLY A N 1
ATOM 793 C CA . GLY A 1 100 ? 36.117 50.918 18.733 1.00 19.75 100 GLY A CA 1
ATOM 794 C C . GLY A 1 100 ? 36.622 50.962 17.302 1.00 18.24 100 GLY A C 1
ATOM 795 O O . GLY A 1 100 ? 36.310 51.853 16.546 1.00 21.31 100 GLY A O 1
ATOM 796 N N . GLU A 1 101 ? 37.514 50.037 17.025 1.00 18.80 101 GLU A N 1
ATOM 797 C CA . GLU A 1 101 ? 38.103 49.949 15.712 1.00 20.92 101 GLU A CA 1
ATOM 798 C C . GLU A 1 101 ? 37.619 48.717 14.979 1.00 19.59 101 GLU A C 1
ATOM 799 O O . GLU A 1 101 ? 37.327 47.708 15.565 1.00 18.45 101 GLU A O 1
ATOM 805 N N . PRO A 1 102 ? 37.605 48.769 13.640 1.00 18.33 102 PRO A N 1
ATOM 806 C CA . PRO A 1 102 ? 37.320 47.552 12.862 1.00 19.36 102 PRO A CA 1
ATOM 807 C C . PRO A 1 102 ? 38.164 46.334 13.230 1.00 18.44 102 PRO A C 1
ATOM 808 O O . PRO A 1 102 ? 39.401 46.490 13.412 1.00 16.90 102 PRO A O 1
ATOM 812 N N . GLY A 1 103 ? 37.519 45.180 13.480 1.00 17.48 103 GLY A N 1
ATOM 813 C CA . GLY A 1 103 ? 38.162 43.948 13.982 1.00 16.33 103 GLY A CA 1
ATOM 814 C C . GLY A 1 103 ? 38.079 43.791 15.478 1.00 17.58 103 GLY A C 1
ATOM 815 O O . GLY A 1 103 ? 38.267 42.651 15.962 1.00 19.24 103 GLY A O 1
ATOM 816 N N . ASP A 1 104 ? 37.667 44.846 16.184 1.00 16.44 104 ASP A N 1
ATOM 817 C CA . ASP A 1 104 ? 37.426 44.668 17.640 1.00 18.50 104 ASP A CA 1
ATOM 818 C C . ASP A 1 104 ? 36.312 43.661 17.851 1.00 17.66 104 ASP A C 1
ATOM 819 O O . ASP A 1 104 ? 35.309 43.624 17.094 1.00 18.13 104 ASP A O 1
ATOM 824 N N . LYS A 1 105 ? 36.465 42.849 18.909 1.00 17.92 105 LYS A N 1
ATOM 825 C CA . LYS A 1 105 ? 35.586 41.687 19.156 1.00 19.53 105 LYS A CA 1
ATOM 826 C C . LYS A 1 105 ? 34.611 41.954 20.246 1.00 16.80 105 LYS A C 1
ATOM 827 O O . LYS A 1 105 ? 34.923 42.544 21.266 1.00 18.34 105 LYS A O 1
ATOM 833 N N . ILE A 1 106 ? 33.390 41.445 20.038 1.00 18.23 106 ILE A N 1
ATOM 834 C CA . ILE A 1 106 ? 32.362 41.583 21.051 1.00 18.82 106 ILE A CA 1
ATOM 835 C C . ILE A 1 106 ? 32.593 40.516 22.131 1.00 19.38 106 ILE A C 1
ATOM 836 O O . ILE A 1 106 ? 32.783 39.357 21.823 1.00 20.48 106 ILE A O 1
ATOM 841 N N . ALA A 1 107 ? 32.532 40.913 23.412 1.00 21.75 107 ALA A N 1
ATOM 842 C CA . ALA A 1 107 ? 32.907 40.067 24.567 1.00 24.80 107 ALA A CA 1
ATOM 843 C C . ALA A 1 107 ? 31.875 38.999 24.818 1.00 29.58 107 ALA A C 1
ATOM 844 O O . ALA A 1 107 ? 30.677 39.259 24.651 1.00 24.68 107 ALA A O 1
ATOM 847 N N . MET B 1 1 ? 33.072 28.436 10.760 1.00 52.11 1 MET B N 1
ATOM 848 C CA . MET B 1 1 ? 33.092 27.695 12.065 1.00 55.13 1 MET B CA 1
ATOM 849 C C . MET B 1 1 ? 31.671 27.157 12.392 1.00 53.36 1 MET B C 1
ATOM 850 O O . MET B 1 1 ? 31.510 26.006 12.814 1.00 56.20 1 MET B O 1
ATOM 855 N N . ILE B 1 2 ? 30.649 27.978 12.132 1.00 44.83 2 ILE B N 1
ATOM 856 C CA . ILE B 1 2 ? 29.262 27.687 12.556 1.00 38.59 2 ILE B CA 1
ATOM 857 C C . ILE B 1 2 ? 28.22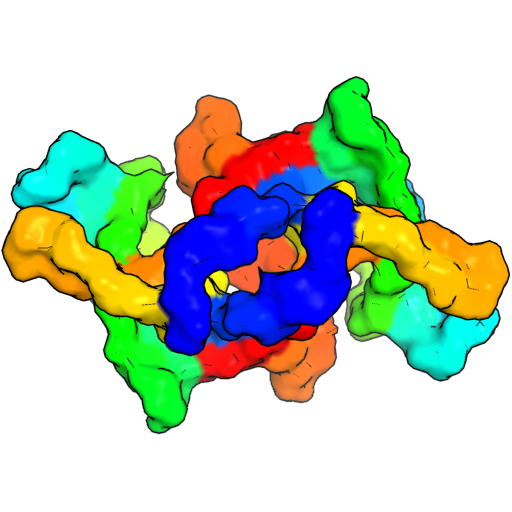9 27.558 11.416 1.00 34.91 2 ILE B C 1
ATOM 858 O O . ILE B 1 2 ? 28.617 27.409 10.239 1.00 28.88 2 ILE B O 1
ATOM 863 N N . THR B 1 3 ? 26.947 27.435 11.749 1.00 28.85 3 THR B N 1
ATOM 864 C CA . THR B 1 3 ? 25.891 27.683 10.771 1.00 31.74 3 THR B CA 1
ATOM 865 C C . THR B 1 3 ? 25.057 28.793 11.267 1.00 27.73 3 THR B C 1
ATOM 866 O O . THR B 1 3 ? 25.086 29.069 12.438 1.00 25.21 3 THR B O 1
ATOM 870 N N . TYR B 1 4 ? 24.184 29.310 10.406 1.00 29.20 4 TYR B N 1
ATOM 871 C CA . TYR B 1 4 ? 23.221 30.374 10.741 1.00 32.92 4 TYR B CA 1
ATOM 872 C C . TYR B 1 4 ? 22.373 29.950 11.937 1.00 31.33 4 TYR B C 1
ATOM 873 O O . TYR B 1 4 ? 22.121 30.753 12.813 1.00 27.23 4 TYR B O 1
ATOM 882 N N . ASN B 1 5 ? 22.025 28.666 12.033 1.00 30.30 5 ASN B N 1
ATOM 883 C CA . ASN B 1 5 ? 21.219 28.232 13.136 1.00 31.59 5 ASN B CA 1
ATOM 884 C C . ASN B 1 5 ? 21.873 28.419 14.542 1.00 29.67 5 ASN B C 1
ATOM 885 O O . ASN B 1 5 ? 21.197 28.546 15.565 1.00 30.69 5 ASN B O 1
ATOM 890 N N . ASP B 1 6 ? 23.198 28.317 14.597 1.00 27.42 6 ASP B N 1
ATOM 891 C CA . ASP B 1 6 ? 23.921 28.514 15.819 1.00 24.30 6 ASP B CA 1
ATOM 892 C C . ASP B 1 6 ? 23.628 29.954 16.309 1.00 24.53 6 ASP B C 1
ATOM 893 O O . ASP B 1 6 ? 23.570 30.197 17.523 1.00 31.19 6 ASP B O 1
ATOM 898 N N . PHE B 1 7 ? 23.501 30.896 15.374 1.00 22.46 7 PHE B N 1
ATOM 899 C CA . PHE B 1 7 ? 23.170 32.287 15.743 1.00 19.31 7 PHE B CA 1
ATOM 900 C C . PHE B 1 7 ? 21.699 32.461 16.047 1.00 21.80 7 PHE B C 1
ATOM 901 O O . PHE B 1 7 ? 21.341 33.105 17.007 1.00 20.50 7 PHE B O 1
ATOM 909 N N . SER B 1 8 ? 20.833 31.849 15.264 1.00 23.68 8 SER B N 1
ATOM 910 C CA . SER B 1 8 ? 19.388 32.085 15.428 1.00 25.16 8 SER B CA 1
ATOM 911 C C . SER B 1 8 ? 18.892 31.562 16.750 1.00 22.00 8 SER B C 1
ATOM 912 O O . SER B 1 8 ? 17.915 32.019 17.226 1.00 21.11 8 SER B O 1
ATOM 915 N N . LYS B 1 9 ? 19.605 30.609 17.338 1.00 20.43 9 LYS B N 1
ATOM 916 C CA . LYS B 1 9 ? 19.292 30.057 18.662 1.00 22.18 9 LYS B CA 1
ATOM 917 C C . LYS B 1 9 ? 19.479 31.052 19.791 1.00 20.70 9 LYS B C 1
ATOM 918 O O . LYS B 1 9 ? 18.979 30.820 20.857 1.00 23.06 9 LYS B O 1
ATOM 924 N N . ILE B 1 10 ? 20.261 32.109 19.566 1.00 19.84 10 ILE B N 1
ATOM 925 C CA . ILE B 1 10 ? 20.605 33.071 20.596 1.00 20.64 10 ILE B CA 1
ATOM 926 C C . ILE B 1 10 ? 19.522 34.192 20.472 1.00 17.73 10 ILE B C 1
ATOM 927 O O . ILE B 1 10 ? 19.272 34.696 19.394 1.00 20.22 10 ILE B O 1
ATOM 932 N N . ASP B 1 11 ? 18.905 34.539 21.570 1.00 17.54 11 ASP B N 1
ATOM 933 C CA . ASP B 1 11 ? 17.850 35.573 21.630 1.00 16.72 11 ASP B CA 1
ATOM 934 C C . ASP B 1 11 ? 18.507 36.856 22.108 1.00 15.40 11 ASP B C 1
ATOM 935 O O . ASP B 1 11 ? 18.822 37.007 23.291 1.00 15.52 11 ASP B O 1
ATOM 940 N N . ILE B 1 12 ? 18.668 37.796 21.188 1.00 14.37 12 ILE B N 1
ATOM 941 C CA . ILE B 1 12 ? 19.334 39.069 21.441 1.00 15.70 12 ILE B CA 1
ATOM 942 C C . ILE B 1 12 ? 18.296 40.189 21.340 1.00 15.10 12 ILE B C 1
ATOM 943 O O . ILE B 1 12 ? 17.583 40.277 20.311 1.00 15.13 12 ILE B O 1
ATOM 948 N N . ARG B 1 13 ? 18.140 40.973 22.442 1.00 16.18 13 ARG B N 1
ATOM 949 C CA . ARG B 1 13 ? 17.124 42.003 22.530 1.00 16.42 13 ARG B CA 1
ATOM 950 C C . ARG B 1 13 ? 17.686 43.399 22.844 1.00 16.10 13 ARG B C 1
ATOM 951 O O . ARG B 1 13 ? 18.721 43.531 23.519 1.00 14.96 13 ARG B O 1
ATOM 959 N N . VAL B 1 14 ? 16.923 44.407 22.438 1.00 13.66 14 VAL B N 1
ATOM 960 C CA . VAL B 1 14 ? 17.093 45.744 22.949 1.00 14.14 14 VAL B CA 1
ATOM 961 C C . VAL B 1 14 ? 16.533 45.829 24.338 1.00 15.50 14 VAL B C 1
ATOM 962 O O . VAL B 1 14 ? 15.439 45.290 24.637 1.00 16.67 14 VAL B O 1
ATOM 966 N N . GLY B 1 15 ? 17.343 46.360 25.229 1.00 15.33 15 GLY B N 1
ATOM 967 C CA . GLY B 1 15 ? 16.873 46.686 26.576 1.00 13.36 15 GLY B CA 1
ATOM 968 C C . GLY B 1 15 ? 17.241 48.123 27.004 1.00 18.17 15 GLY B C 1
ATOM 969 O O . GLY B 1 15 ? 18.055 48.769 26.335 1.00 17.65 15 GLY B O 1
ATOM 970 N N . ILE B 1 16 ? 16.679 48.599 28.095 1.00 16.48 16 ILE B N 1
ATOM 971 C CA . ILE B 1 16 ? 17.020 49.939 28.644 1.00 17.21 16 ILE B CA 1
ATOM 972 C C . ILE B 1 16 ? 17.436 49.869 30.095 1.00 16.39 16 ILE B C 1
ATOM 973 O O . ILE B 1 16 ? 16.775 49.274 30.928 1.00 16.62 16 ILE B O 1
ATOM 978 N N . ILE B 1 17 ? 18.637 50.407 30.403 1.00 17.57 17 ILE B N 1
ATOM 979 C CA . ILE B 1 17 ? 19.146 50.384 31.768 1.00 17.20 17 ILE B CA 1
ATOM 980 C C . ILE B 1 17 ? 18.360 51.410 32.603 1.00 18.81 17 ILE B C 1
ATOM 981 O O . ILE B 1 17 ? 18.313 52.608 32.266 1.00 20.69 17 ILE B O 1
ATOM 986 N N . LYS B 1 18 ? 17.757 50.890 33.664 1.00 20.98 18 LYS B N 1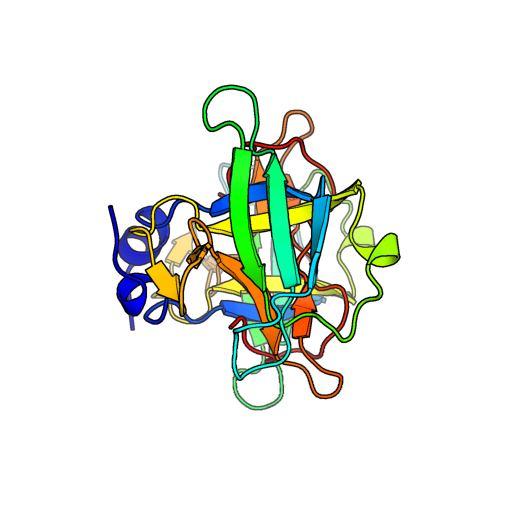
ATOM 987 C CA A LYS B 1 18 ? 16.915 51.643 34.614 0.50 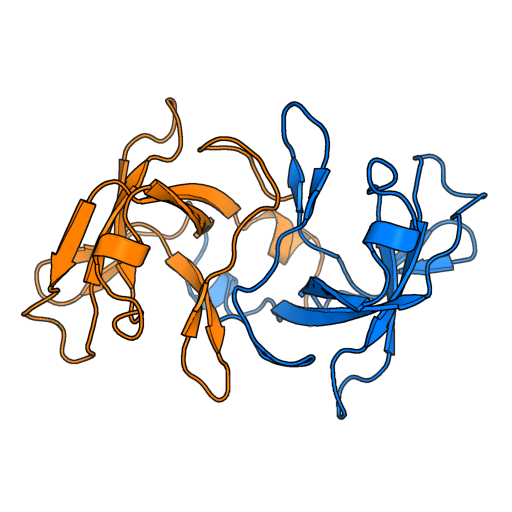21.09 18 LYS B CA 1
ATOM 988 C CA B LYS B 1 18 ? 16.946 51.713 34.550 0.50 21.15 18 LYS B CA 1
ATOM 989 C C . LYS B 1 18 ? 17.527 51.917 35.966 1.00 20.71 18 LYS B C 1
ATOM 990 O O . LYS B 1 18 ? 17.143 52.867 36.620 1.00 20.13 18 LYS B O 1
ATOM 1001 N N . GLU B 1 19 ? 18.436 51.073 36.411 1.00 20.39 19 GLU B N 1
ATOM 1002 C CA . GLU B 1 19 ? 19.129 51.203 37.692 1.00 20.04 19 GLU B CA 1
ATOM 1003 C C . GLU B 1 19 ? 20.550 50.637 37.592 1.00 19.79 19 GLU B C 1
ATOM 1004 O O . GLU B 1 19 ? 20.780 49.649 36.865 1.00 19.39 19 GLU B O 1
ATOM 1010 N N . VAL B 1 20 ? 21.492 51.298 38.288 1.00 18.97 20 VAL B N 1
ATOM 1011 C CA . VAL B 1 20 ? 22.904 50.922 38.282 1.00 17.62 20 VAL B CA 1
ATOM 1012 C C . VAL B 1 20 ? 23.454 51.035 39.667 1.00 18.77 20 VAL B C 1
ATOM 1013 O O . VAL B 1 20 ? 23.221 52.067 40.312 1.00 22.00 20 VAL B O 1
ATOM 1017 N N . SER B 1 21 ? 24.078 49.977 40.169 1.00 21.37 21 SER B N 1
ATOM 1018 C CA . SER B 1 21 ? 24.734 50.094 41.459 1.00 22.43 21 SER B CA 1
ATOM 1019 C C . SER B 1 21 ? 26.122 49.366 41.419 1.00 24.15 21 SER B C 1
ATOM 1020 O O . SER B 1 21 ? 26.429 48.640 40.502 1.00 19.80 21 SER B O 1
ATOM 1023 N N . ASP B 1 22 ? 27.021 49.627 42.389 1.00 20.11 22 ASP B N 1
ATOM 1024 C CA . ASP B 1 22 ? 28.362 48.957 42.352 1.00 23.58 22 ASP B CA 1
ATOM 1025 C C . ASP B 1 22 ? 28.246 47.490 42.718 1.00 22.49 22 ASP B C 1
ATOM 1026 O O . ASP B 1 22 ? 27.443 47.187 43.565 1.00 24.52 22 ASP B O 1
ATOM 1031 N N . PHE B 1 23 ? 28.930 46.587 42.043 1.00 22.73 23 PHE B N 1
ATOM 1032 C CA . PHE B 1 23 ? 28.886 45.181 42.377 1.00 23.96 23 PHE B CA 1
ATOM 1033 C C . PHE B 1 23 ? 30.059 44.943 43.352 1.00 21.87 23 PHE B C 1
ATOM 1034 O O . PHE B 1 23 ? 31.124 44.587 42.942 1.00 23.80 23 PHE B O 1
ATOM 1042 N N . LYS B 1 24 ? 29.815 45.230 44.631 1.00 25.80 24 LYS B N 1
ATOM 1043 C CA . LYS B 1 24 ? 30.913 45.379 45.606 1.00 24.69 24 LYS B CA 1
ATOM 1044 C C . LYS B 1 24 ? 31.625 44.090 45.894 1.00 26.39 24 LYS B C 1
ATOM 1045 O O . LYS B 1 24 ? 32.826 44.093 46.115 1.00 25.52 24 LYS B O 1
ATOM 1051 N N . GLU B 1 25 ? 30.926 42.970 45.771 1.00 26.32 25 GLU B N 1
ATOM 1052 C CA . GLU B 1 25 ? 31.495 41.662 45.996 1.00 30.16 25 GLU B CA 1
ATOM 1053 C C . GLU B 1 25 ? 32.221 41.054 44.821 1.00 31.14 25 GLU B C 1
ATOM 1054 O O . GLU B 1 25 ? 32.840 40.018 44.986 1.00 36.06 25 GLU B O 1
ATOM 1060 N N . ALA B 1 26 ? 32.109 41.611 43.611 1.00 26.03 26 ALA B N 1
ATOM 1061 C CA . ALA B 1 26 ? 32.723 40.989 42.451 1.00 25.06 26 ALA B CA 1
ATOM 1062 C C . ALA B 1 26 ? 34.205 41.347 42.493 1.00 23.75 26 ALA B C 1
ATOM 1063 O O . ALA B 1 26 ? 34.548 42.491 42.831 1.00 23.14 26 ALA B O 1
ATOM 1065 N N . ILE B 1 27 ? 35.054 40.428 42.115 1.00 24.05 27 ILE B N 1
ATOM 1066 C CA . ILE B 1 27 ? 36.478 40.697 42.076 1.00 30.03 27 ILE B CA 1
ATOM 1067 C C . ILE B 1 27 ? 36.837 41.592 40.938 1.00 29.12 27 ILE B C 1
ATOM 1068 O O . ILE B 1 27 ? 37.719 42.378 41.098 1.00 29.04 27 ILE B O 1
ATOM 1073 N N . LYS B 1 28 ? 36.155 41.484 39.806 1.00 26.79 28 LYS B N 1
ATOM 1074 C CA . LYS B 1 28 ? 36.377 42.450 38.680 1.00 28.57 28 LYS B CA 1
ATOM 1075 C C . LYS B 1 28 ? 35.574 43.703 38.964 1.00 24.48 28 LYS B C 1
ATOM 1076 O O . LYS B 1 28 ? 34.596 43.635 39.689 1.00 29.23 28 LYS B O 1
ATOM 1082 N N . PRO B 1 29 ? 35.998 44.875 38.476 1.00 22.56 29 PRO B N 1
ATOM 1083 C CA . PRO B 1 29 ? 35.189 46.069 38.689 1.00 20.47 29 PRO B CA 1
ATOM 1084 C C . PRO B 1 29 ? 33.935 45.945 37.808 1.00 21.63 29 PRO B C 1
ATOM 1085 O O . PRO B 1 29 ? 34.043 45.834 36.574 1.00 20.77 29 PRO B O 1
ATOM 1089 N N . ALA B 1 30 ? 32.763 46.035 38.424 1.00 18.95 30 ALA B N 1
ATOM 1090 C CA . ALA B 1 30 ? 31.518 45.743 37.678 1.00 18.03 30 ALA B CA 1
ATOM 1091 C C . ALA B 1 30 ? 30.417 46.518 38.287 1.00 19.58 30 ALA B C 1
ATOM 1092 O O . ALA B 1 30 ? 30.485 46.933 39.480 1.00 19.37 30 ALA B O 1
ATOM 1094 N N . TYR B 1 31 ? 29.424 46.794 37.488 1.00 18.46 31 TYR B N 1
ATOM 1095 C CA . TYR B 1 31 ? 28.137 47.264 37.947 1.00 18.68 31 TYR B CA 1
ATOM 1096 C C . TYR B 1 31 ? 27.110 46.120 37.922 1.00 18.51 31 TYR B C 1
ATOM 1097 O O . TYR B 1 31 ? 27.156 45.301 37.059 1.00 18.68 31 TYR B O 1
ATOM 1106 N N . LYS B 1 32 ? 26.219 46.170 38.879 1.00 18.14 32 LYS B N 1
ATOM 1107 C CA . LYS B 1 32 ? 24.861 45.546 38.834 1.00 19.82 32 LYS B CA 1
ATOM 1108 C C . LYS B 1 32 ? 23.894 46.452 38.098 1.00 17.73 32 LYS B C 1
ATOM 1109 O O . LYS B 1 32 ? 23.776 47.598 38.377 1.00 21.02 32 LYS B O 1
ATOM 1115 N N . LEU B 1 33 ? 23.287 45.952 37.055 1.00 18.96 33 LEU B N 1
ATOM 1116 C CA . LEU B 1 33 ? 22.370 46.658 36.184 1.00 18.56 33 LEU B CA 1
ATOM 1117 C C . LEU B 1 33 ? 20.993 45.995 36.254 1.00 17.74 33 LEU B C 1
ATOM 1118 O O . LEU B 1 33 ? 20.915 44.795 36.321 1.00 19.26 33 LEU B O 1
ATOM 1123 N N . LYS B 1 34 ? 19.978 46.818 36.407 1.00 17.97 34 LYS B N 1
ATOM 1124 C CA . LYS B 1 34 ? 18.568 46.427 36.263 1.00 18.67 34 LYS B CA 1
ATOM 1125 C C . LYS B 1 34 ? 18.081 47.014 34.977 1.00 17.95 34 LYS B C 1
ATOM 1126 O O . LYS B 1 34 ? 18.093 48.223 34.786 1.00 15.80 34 LYS B O 1
ATOM 1132 N N . ILE B 1 35 ? 17.672 46.132 34.077 1.00 17.56 35 ILE B N 1
ATOM 1133 C CA . ILE B 1 35 ? 17.448 46.475 32.682 1.00 15.41 35 ILE B CA 1
ATOM 1134 C C . ILE B 1 35 ? 16.018 46.010 32.318 1.00 17.86 35 ILE B C 1
ATOM 1135 O O . ILE B 1 35 ? 15.644 44.889 32.649 1.00 17.30 35 ILE B O 1
ATOM 1140 N N . TYR B 1 36 ? 15.298 46.861 31.618 1.00 16.85 36 TYR B N 1
ATOM 1141 C CA . TYR B 1 36 ? 13.893 46.590 31.188 1.00 17.59 36 TYR B CA 1
ATOM 1142 C C . TYR B 1 36 ? 13.919 46.104 29.760 1.00 17.81 36 TYR B C 1
ATOM 1143 O O . TYR B 1 36 ? 14.539 46.721 28.907 1.00 16.98 36 TYR B O 1
ATOM 1152 N N . PHE B 1 37 ? 13.240 44.970 29.513 1.00 17.12 37 PHE B N 1
ATOM 1153 C CA . PHE B 1 37 ? 13.229 44.311 28.199 1.00 15.45 37 PHE B CA 1
ATOM 1154 C C . PHE B 1 37 ? 11.789 44.216 27.610 1.00 18.37 37 PHE B C 1
ATOM 1155 O O . PHE B 1 37 ? 11.502 43.391 26.789 1.00 17.19 37 PHE B O 1
ATOM 1163 N N . GLY B 1 38 ? 10.898 45.098 28.046 1.00 20.62 38 GLY B N 1
ATOM 1164 C CA . GLY B 1 38 ? 9.570 45.150 27.455 1.00 20.04 38 GLY B CA 1
ATOM 1165 C C . GLY B 1 38 ? 8.582 44.394 28.343 1.00 20.09 38 GLY B C 1
ATOM 1166 O O . GLY B 1 38 ? 8.945 43.717 29.325 1.00 19.14 38 GLY B O 1
ATOM 1167 N N . ASP B 1 39 ? 7.326 44.447 27.936 1.00 20.09 39 ASP B N 1
ATOM 1168 C CA . ASP B 1 39 ? 6.319 44.005 28.846 1.00 24.89 39 ASP B CA 1
ATOM 1169 C C . ASP B 1 39 ? 6.100 42.528 28.961 1.00 25.92 39 ASP B C 1
ATOM 1170 O O . ASP B 1 39 ? 5.357 42.098 29.855 1.00 28.97 39 ASP B O 1
ATOM 1175 N N . ILE B 1 40 ? 6.714 41.719 28.089 1.00 23.87 40 ILE B N 1
ATOM 1176 C CA . ILE B 1 40 ? 6.727 40.268 28.208 1.00 22.56 40 ILE B CA 1
ATOM 1177 C C . ILE B 1 40 ? 7.863 39.768 29.047 1.00 24.13 40 ILE B C 1
ATOM 1178 O O . ILE B 1 40 ? 7.650 39.039 29.996 1.00 23.34 40 ILE B O 1
ATOM 1183 N N . ILE B 1 41 ? 9.103 40.167 28.722 1.00 19.46 41 ILE B N 1
ATOM 1184 C CA . ILE B 1 41 ? 10.252 39.696 29.458 1.00 20.02 41 ILE B CA 1
ATOM 1185 C C . ILE B 1 41 ? 10.348 40.354 30.829 1.00 20.85 41 ILE B C 1
ATOM 1186 O O . ILE B 1 41 ? 10.780 39.733 31.797 1.00 25.18 41 ILE B O 1
ATOM 1191 N N . GLY B 1 42 ? 10.043 41.632 30.880 1.00 19.60 42 GLY B N 1
ATOM 1192 C CA . GLY B 1 42 ? 10.174 42.379 32.112 1.00 18.84 42 GLY B CA 1
ATOM 1193 C C . GLY B 1 42 ? 11.599 42.774 32.446 1.00 19.89 42 GLY B C 1
ATOM 1194 O O . GLY B 1 42 ? 12.397 43.101 31.518 1.00 19.52 42 GLY B O 1
ATOM 1195 N N . TYR B 1 43 ? 11.859 42.908 33.753 1.00 18.26 43 TYR B N 1
ATOM 1196 C CA . TYR B 1 43 ? 13.194 43.296 34.229 1.00 20.18 43 TYR B CA 1
ATOM 1197 C C . TYR B 1 43 ? 14.134 42.146 34.401 1.00 21.33 43 TYR B C 1
ATOM 1198 O O . TYR B 1 43 ? 13.781 41.028 34.866 1.00 18.38 43 TYR B O 1
ATOM 1207 N N . LYS B 1 44 ? 15.408 42.423 34.095 1.00 18.35 44 LYS B N 1
ATOM 1208 C CA . LYS B 1 44 ? 16.436 41.417 34.330 1.00 19.37 44 LYS B CA 1
ATOM 1209 C C . LYS B 1 44 ? 17.634 42.123 34.907 1.00 18.08 44 LYS B C 1
ATOM 1210 O O . LYS B 1 44 ? 17.917 43.258 34.473 1.00 18.14 44 LYS B O 1
ATOM 1216 N N . ASN B 1 45 ? 18.387 41.417 35.706 1.00 18.05 45 ASN B N 1
ATOM 1217 C CA . ASN B 1 45 ? 19.621 41.928 36.259 1.00 18.67 45 ASN B CA 1
ATOM 1218 C C . ASN B 1 45 ? 20.799 41.433 35.507 1.00 19.54 45 ASN B C 1
ATOM 1219 O O . ASN B 1 45 ? 20.754 40.337 34.956 1.00 19.06 45 ASN B O 1
ATOM 1224 N N . SER B 1 46 ? 21.883 42.246 35.487 1.00 18.82 46 SER B N 1
ATOM 1225 C CA . SER B 1 46 ? 23.115 41.835 34.845 1.00 17.92 46 SER B CA 1
ATOM 1226 C C . SER B 1 46 ? 24.295 42.376 35.642 1.00 17.07 46 SER B C 1
ATOM 1227 O O . SER B 1 46 ? 24.223 43.460 36.189 1.00 18.41 46 SER B O 1
ATOM 1230 N N . SER B 1 47 ?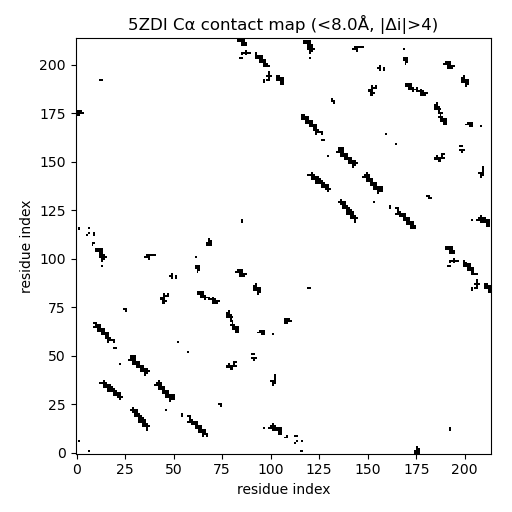 25.365 41.613 35.671 1.00 19.45 47 SER B N 1
ATOM 1231 C CA . SER B 1 47 ? 26.711 42.115 36.052 1.00 21.01 47 SER B CA 1
ATOM 1232 C C . SER B 1 47 ? 27.444 42.557 34.744 1.00 21.12 47 SER B C 1
ATOM 1233 O O . SER B 1 47 ? 27.562 41.744 33.792 1.00 20.78 47 SER B O 1
ATOM 1236 N N . ALA B 1 48 ? 27.970 43.770 34.707 1.00 19.50 48 ALA B N 1
ATOM 1237 C CA . ALA B 1 48 ? 28.643 44.278 33.515 1.00 19.31 48 ALA B CA 1
ATOM 1238 C C . ALA B 1 48 ? 29.960 44.999 33.911 1.00 19.52 48 ALA B C 1
ATOM 1239 O O . ALA B 1 48 ? 29.937 45.865 34.795 1.00 19.85 48 ALA B O 1
ATOM 1241 N N . GLN B 1 49 ? 31.074 44.604 33.280 1.00 19.53 49 GLN B N 1
ATOM 1242 C CA . GLN B 1 49 ? 32.398 45.180 33.556 1.00 21.14 49 GLN B CA 1
ATOM 1243 C C . GLN B 1 49 ? 32.516 46.435 32.670 1.00 20.61 49 GLN B C 1
ATOM 1244 O O . GLN B 1 49 ? 33.309 46.530 31.746 1.00 18.80 49 GLN B O 1
ATOM 1250 N N . ILE B 1 50 ? 31.700 47.413 32.988 1.00 19.00 50 ILE B N 1
ATOM 1251 C CA . ILE B 1 50 ? 31.619 48.677 32.244 1.00 18.74 50 ILE B CA 1
ATOM 1252 C C . ILE B 1 50 ? 31.794 49.903 33.144 1.00 17.80 50 ILE B C 1
ATOM 1253 O O . ILE B 1 50 ? 31.254 50.983 32.903 1.00 19.12 50 ILE B O 1
ATOM 1258 N N . THR B 1 51 ? 32.686 49.785 34.116 1.00 19.90 51 THR B N 1
ATOM 1259 C CA . THR B 1 51 ? 32.909 50.918 35.063 1.00 19.77 51 THR B CA 1
ATOM 1260 C C . THR B 1 51 ? 33.743 52.069 34.496 1.00 22.40 51 THR B C 1
ATOM 1261 O O . THR B 1 51 ? 33.931 53.082 35.150 1.00 23.58 51 THR B O 1
ATOM 1265 N N . ASN B 1 52 ? 34.222 51.916 33.259 1.00 21.28 52 ASN B N 1
ATOM 1266 C CA . ASN B 1 52 ? 34.662 53.024 32.476 1.00 23.40 52 ASN B CA 1
ATOM 1267 C C . ASN B 1 52 ? 33.558 54.006 32.143 1.00 22.57 52 ASN B C 1
ATOM 1268 O O . ASN B 1 52 ? 33.835 55.171 31.887 1.00 25.50 52 ASN B O 1
ATOM 1273 N N . TYR B 1 53 ? 32.287 53.568 32.199 1.00 20.57 53 TYR B N 1
ATOM 1274 C CA . TYR B 1 53 ? 31.174 54.501 32.134 1.00 20.74 53 TYR B CA 1
ATOM 1275 C C . TYR B 1 53 ? 30.799 54.972 33.525 1.00 20.71 53 TYR B C 1
ATOM 1276 O O . TYR B 1 53 ? 30.792 54.179 34.445 1.00 21.37 53 TYR B O 1
ATOM 1285 N N . LYS B 1 54 ? 30.446 56.237 33.652 1.00 23.07 54 LYS B N 1
ATOM 1286 C CA . LYS B 1 54 ? 29.888 56.697 34.905 1.00 25.26 54 LYS B CA 1
ATOM 1287 C C . LYS B 1 54 ? 28.476 56.155 35.016 1.00 24.86 54 LYS B C 1
ATOM 1288 O O . LYS B 1 54 ? 27.833 55.904 34.023 1.00 21.83 54 LYS B O 1
ATOM 1293 N N . LYS B 1 55 ? 27.979 55.998 36.222 1.00 25.25 55 LYS B N 1
ATOM 1294 C CA . LYS B 1 55 ? 26.614 55.514 36.377 1.00 26.35 55 LYS B CA 1
ATOM 1295 C C . LYS B 1 55 ? 25.576 56.387 35.640 1.00 30.04 55 LYS B C 1
ATOM 1296 O O . LYS B 1 55 ? 24.658 55.858 34.959 1.00 26.50 55 LYS B O 1
ATOM 1302 N N . ASP B 1 56 ? 25.741 57.727 35.639 1.00 26.58 56 ASP B N 1
ATOM 1303 C CA . ASP B 1 56 ? 24.779 58.557 34.992 1.00 30.15 56 ASP B CA 1
ATOM 1304 C C . ASP B 1 56 ? 24.885 58.509 33.439 1.00 29.80 56 ASP B C 1
ATOM 1305 O O . ASP B 1 56 ? 23.997 58.918 32.727 1.00 32.96 56 ASP B O 1
ATOM 1310 N N . GLU B 1 57 ? 25.950 57.920 32.915 1.00 26.25 57 GLU B N 1
ATOM 1311 C CA . GLU B 1 57 ? 26.012 57.678 31.488 1.00 26.28 57 GLU B CA 1
ATOM 1312 C C . GLU B 1 57 ? 25.141 56.462 31.087 1.00 24.90 57 GLU B C 1
ATOM 1313 O O . GLU B 1 57 ? 24.854 56.309 29.911 1.00 27.71 57 GLU B O 1
ATOM 1319 N N . LEU B 1 58 ? 24.821 55.577 32.026 1.00 22.03 58 LEU B N 1
ATOM 1320 C CA . LEU B 1 58 ? 24.122 54.341 31.705 1.00 19.18 58 LEU B CA 1
ATOM 1321 C C . LEU B 1 58 ? 22.622 54.448 31.932 1.00 21.97 58 LEU B C 1
ATOM 1322 O O . LEU B 1 58 ? 21.851 53.740 31.326 1.00 22.04 58 LEU B O 1
ATOM 1327 N N . ILE B 1 59 ? 22.188 55.298 32.844 1.00 27.51 59 ILE B N 1
ATOM 1328 C CA . ILE B 1 59 ? 20.772 55.389 33.144 1.00 28.00 59 ILE B CA 1
ATOM 1329 C C . ILE B 1 59 ? 20.013 55.898 31.905 1.00 28.88 59 ILE B C 1
ATOM 1330 O O . ILE B 1 59 ? 20.398 56.880 31.240 1.00 24.51 59 ILE B O 1
ATOM 1335 N N . ASN B 1 60 ? 18.933 55.212 31.553 1.00 23.99 60 ASN B N 1
ATOM 1336 C CA . ASN B 1 60 ? 18.192 55.515 30.285 1.00 25.09 60 ASN B CA 1
ATOM 1337 C C . ASN B 1 60 ? 18.903 55.154 28.989 1.00 21.55 60 ASN B C 1
ATOM 1338 O O . ASN B 1 60 ? 18.442 55.523 27.929 1.00 20.37 60 ASN B O 1
ATOM 1343 N N . LYS B 1 61 ? 20.004 54.397 29.047 1.00 20.54 61 LYS B N 1
ATOM 1344 C CA . LYS B 1 61 ? 20.731 54.002 27.818 1.00 19.48 61 LYS B CA 1
ATOM 1345 C C . LYS B 1 61 ? 20.113 52.695 27.256 1.00 19.27 61 LYS B C 1
ATOM 1346 O O . LYS B 1 61 ? 19.936 51.690 28.012 1.00 17.55 61 LYS B O 1
ATOM 1352 N N . LYS B 1 62 ? 19.878 52.680 25.946 1.00 18.03 62 LYS B N 1
ATOM 1353 C CA . LYS B 1 62 ? 19.406 51.476 25.262 1.00 20.34 62 LYS B CA 1
ATOM 1354 C C . LYS B 1 62 ? 20.619 50.602 24.955 1.00 21.10 62 LYS B C 1
ATOM 1355 O O . LYS B 1 62 ? 21.555 51.062 24.269 1.00 20.60 62 LYS B O 1
ATOM 1361 N N . ILE B 1 63 ? 20.617 49.386 25.434 1.00 15.23 63 ILE B N 1
ATOM 1362 C CA . ILE B 1 63 ? 21.690 48.452 25.217 1.00 16.81 63 ILE B CA 1
ATOM 1363 C C . ILE B 1 63 ? 21.139 47.201 24.488 1.00 17.40 63 ILE B C 1
ATOM 1364 O O . ILE B 1 63 ? 19.924 47.094 24.208 1.00 15.96 63 ILE B O 1
ATOM 1369 N N . ILE B 1 64 ? 22.049 46.279 24.207 1.00 14.68 64 ILE B N 1
ATOM 1370 C CA . ILE B 1 64 ? 21.740 45.078 23.547 1.00 16.66 64 ILE B CA 1
AT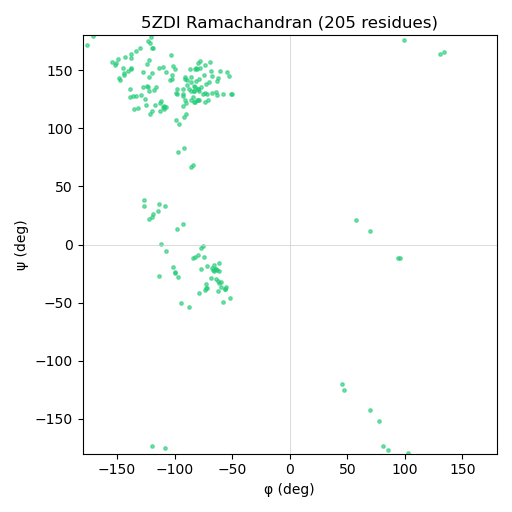OM 1371 C C . ILE B 1 64 ? 22.162 43.946 24.430 1.00 14.92 64 ILE B C 1
ATOM 1372 O O . ILE B 1 64 ? 23.289 43.924 24.911 1.00 14.52 64 ILE B O 1
ATOM 1377 N N . ALA B 1 65 ? 21.300 42.945 24.635 1.00 15.48 65 ALA B N 1
ATOM 1378 C CA . ALA B 1 65 ? 21.653 41.820 25.529 1.00 14.28 65 ALA B CA 1
ATOM 1379 C C . ALA B 1 65 ? 21.164 40.447 25.001 1.00 15.59 65 ALA B C 1
ATOM 1380 O O . ALA B 1 65 ? 20.131 40.373 24.331 1.00 15.28 65 ALA B O 1
ATOM 1382 N N . VAL B 1 66 ? 21.922 39.376 25.330 1.00 14.09 66 VAL B N 1
ATOM 1383 C CA . VAL B 1 66 ? 21.420 38.012 25.183 1.00 14.22 66 VAL B CA 1
ATOM 1384 C C . VAL B 1 66 ? 20.526 37.678 26.359 1.00 15.22 66 VAL B C 1
ATOM 1385 O O . VAL B 1 66 ? 20.938 37.839 27.540 1.00 17.26 66 VAL B O 1
ATOM 1389 N N . VAL B 1 67 ? 19.281 37.275 26.059 1.00 16.22 67 VAL B N 1
ATOM 1390 C CA . VAL B 1 67 ? 18.284 37.119 27.087 1.00 16.75 67 VAL B CA 1
ATOM 1391 C C . VAL B 1 67 ? 17.918 35.660 27.435 1.00 19.13 67 VAL B C 1
ATOM 1392 O O . VAL B 1 67 ? 17.153 35.484 28.408 1.00 19.94 67 VAL B O 1
ATOM 1396 N N . ASN B 1 68 ? 18.443 34.686 26.697 1.00 16.40 68 ASN B N 1
ATOM 1397 C CA . ASN B 1 68 ? 18.134 33.255 26.934 1.00 19.24 68 ASN B CA 1
ATOM 1398 C C . ASN B 1 68 ? 19.294 32.415 27.392 1.00 18.68 68 ASN B C 1
ATOM 1399 O O . ASN B 1 68 ? 19.317 31.194 27.148 1.00 20.46 68 ASN B O 1
ATOM 1404 N N . PHE B 1 69 ? 20.233 33.031 28.087 1.00 19.95 69 PHE B N 1
ATOM 1405 C CA . PHE B 1 69 ? 21.224 32.246 28.848 1.00 20.41 69 PHE B CA 1
ATOM 1406 C C . PHE B 1 69 ? 20.580 31.747 30.127 1.00 21.65 69 PHE B C 1
ATOM 1407 O O . PHE B 1 69 ? 19.665 32.398 30.668 1.00 20.61 69 PHE B O 1
ATOM 1415 N N . PRO B 1 70 ? 21.165 30.677 30.692 1.00 21.79 70 PRO B N 1
ATOM 1416 C CA . PRO B 1 70 ? 20.804 30.292 31.988 1.00 23.74 70 PRO B CA 1
ATOM 1417 C C . PRO B 1 70 ? 21.332 31.353 32.955 1.00 22.69 70 PRO B C 1
ATOM 1418 O O . PRO B 1 70 ? 22.319 32.026 32.651 1.00 23.58 70 PRO B O 1
ATOM 1422 N N . PRO B 1 71 ? 20.736 31.448 34.135 1.00 24.52 71 PRO B N 1
ATOM 1423 C CA . PRO B 1 71 ? 21.261 32.407 35.089 1.00 25.27 71 PRO B CA 1
ATOM 1424 C C . PRO B 1 71 ? 22.627 32.002 35.595 1.00 27.44 71 PRO B C 1
ATOM 1425 O O . PRO B 1 71 ? 22.964 30.804 35.617 1.00 28.47 71 PRO B O 1
ATOM 1429 N N . LYS B 1 72 ? 23.434 33.000 35.919 1.00 27.61 72 LYS B N 1
ATOM 1430 C CA . LYS B 1 72 ? 24.850 32.815 36.234 1.00 32.44 72 LYS B CA 1
ATOM 1431 C C . LYS B 1 72 ? 25.018 33.450 37.623 1.00 30.46 72 LYS B C 1
ATOM 1432 O O . LYS B 1 72 ? 24.781 34.649 37.786 1.00 28.45 72 LYS B O 1
ATOM 1438 N N . GLN B 1 73 ? 25.442 32.661 38.624 1.00 31.82 73 GLN B N 1
ATOM 1439 C CA . GLN B 1 73 ? 25.713 33.206 39.949 1.00 34.59 73 GLN B CA 1
ATOM 1440 C C . GLN B 1 73 ? 27.130 33.735 39.977 1.00 33.56 73 GLN B C 1
ATOM 1441 O O . GLN B 1 73 ? 28.039 33.058 39.573 1.00 32.14 73 GLN B O 1
ATOM 1447 N N . ILE B 1 74 ? 27.311 34.940 40.468 1.00 30.59 74 ILE B N 1
ATOM 1448 C CA . ILE B 1 74 ? 28.643 35.570 40.626 1.00 34.20 74 ILE B CA 1
ATOM 1449 C C . ILE B 1 74 ? 28.556 36.084 42.075 1.00 34.71 74 ILE B C 1
ATOM 1450 O O . ILE B 1 74 ? 27.663 36.857 42.414 1.00 31.50 74 ILE B O 1
ATOM 1455 N N . ALA B 1 75 ? 29.428 35.574 42.948 1.00 40.30 75 ALA B N 1
ATOM 1456 C CA . ALA B 1 75 ? 29.284 35.769 44.402 1.00 39.09 75 ALA B CA 1
ATOM 1457 C C . ALA B 1 75 ? 27.843 35.523 44.855 1.00 37.96 75 ALA B C 1
ATOM 1458 O O . ALA B 1 75 ? 27.317 34.447 44.596 1.00 40.77 75 ALA B O 1
ATOM 1460 N N . ASN B 1 76 ? 27.192 36.531 45.445 1.00 36.43 76 ASN B N 1
ATOM 1461 C CA . ASN B 1 76 ? 25.814 36.468 45.959 1.00 37.41 76 ASN B CA 1
ATOM 1462 C C . ASN B 1 76 ? 24.754 37.046 44.997 1.00 38.12 76 ASN B C 1
ATOM 1463 O O . ASN B 1 76 ? 23.590 37.334 45.366 1.00 33.51 76 ASN B O 1
ATOM 1468 N N . PHE B 1 77 ? 25.157 37.259 43.754 1.00 31.92 77 PHE B N 1
ATOM 1469 C CA . PHE B 1 77 ? 24.280 37.954 42.779 1.00 26.75 77 PHE B CA 1
ATOM 1470 C C . PHE B 1 77 ? 23.993 37.011 41.597 1.00 23.96 77 PHE B C 1
ATOM 1471 O O . PHE B 1 77 ? 24.891 36.230 41.181 1.00 24.39 77 PHE B O 1
ATOM 1479 N N . ILE B 1 78 ? 22.810 37.123 41.004 1.00 23.18 78 ILE B N 1
ATOM 1480 C CA . ILE B 1 78 ? 22.458 36.277 39.825 1.00 21.21 78 ILE B CA 1
ATOM 1481 C C . ILE B 1 78 ? 22.359 37.224 38.617 1.00 22.42 78 ILE B C 1
ATOM 1482 O O . ILE B 1 78 ? 21.479 38.088 38.575 1.00 21.80 78 ILE B O 1
ATOM 1487 N N . SER B 1 79 ? 23.276 37.027 37.668 1.00 21.87 79 SER B N 1
ATOM 1488 C CA . SER B 1 79 ? 23.304 37.794 36.420 1.00 20.50 79 SER B CA 1
ATOM 1489 C C . SER B 1 79 ? 22.432 36.997 35.455 1.00 20.67 79 SER B C 1
ATOM 1490 O O . SER B 1 79 ? 22.691 35.827 35.198 1.00 21.76 79 SER B O 1
ATOM 1493 N N . GLU B 1 80 ? 21.392 37.648 34.932 1.00 18.14 80 GLU B N 1
ATOM 1494 C CA . GLU B 1 80 ? 20.347 36.989 34.135 1.00 18.90 80 GLU B CA 1
ATOM 1495 C C . GLU B 1 80 ? 20.488 37.183 32.660 1.00 17.98 80 GLU B C 1
ATOM 1496 O O . GLU B 1 80 ? 19.916 36.405 31.917 1.00 17.86 80 GLU B O 1
ATOM 1502 N N . VAL B 1 81 ? 21.241 38.205 32.266 1.00 16.31 81 VAL B N 1
ATOM 1503 C CA . VAL B 1 81 ? 21.473 38.510 30.819 1.00 17.13 81 VAL B CA 1
ATOM 1504 C C . VAL B 1 81 ? 22.924 38.990 30.664 1.00 18.00 81 VAL B C 1
ATOM 1505 O O . VAL B 1 81 ? 23.528 39.494 31.609 1.00 16.79 81 VAL B O 1
ATOM 1509 N N . LEU B 1 82 ? 23.378 38.922 29.424 1.00 18.00 82 LEU B N 1
ATOM 1510 C CA . LEU B 1 82 ? 24.707 39.365 28.996 1.00 17.95 82 LEU B CA 1
ATOM 1511 C C . LEU B 1 82 ? 24.522 40.643 28.162 1.00 17.32 82 LEU B C 1
ATOM 1512 O O . LEU B 1 82 ? 23.971 40.574 27.070 1.00 16.84 82 LEU B O 1
ATOM 1517 N N . VAL B 1 83 ? 25.102 41.727 28.609 1.00 16.03 83 VAL B N 1
ATOM 1518 C CA . VAL B 1 83 ? 25.026 42.986 27.895 1.00 16.53 83 VAL B CA 1
ATOM 1519 C C . VAL B 1 83 ? 26.211 43.001 26.933 1.00 17.60 83 VAL B C 1
ATOM 1520 O O . VAL B 1 83 ? 27.331 42.623 27.312 1.00 18.88 83 VAL B O 1
ATOM 1524 N N . LEU B 1 84 ? 25.998 43.435 25.711 1.00 16.46 84 LEU B N 1
ATOM 1525 C CA . LEU B 1 84 ? 27.029 43.239 24.667 1.00 18.40 84 LEU B CA 1
ATOM 1526 C C . LEU B 1 84 ? 27.843 44.484 24.498 1.00 16.83 84 LEU B C 1
ATOM 1527 O O . LEU B 1 84 ? 27.342 45.603 24.409 1.00 15.88 84 LEU B O 1
ATOM 1532 N N . GLY B 1 85 ? 29.142 44.278 24.450 1.00 16.26 85 GLY B N 1
ATOM 1533 C CA . GLY B 1 85 ? 30.034 45.377 24.147 1.00 16.51 85 GLY B CA 1
ATOM 1534 C C . GLY B 1 85 ? 31.303 44.893 23.465 1.00 15.67 85 GLY B C 1
ATOM 1535 O O . GLY B 1 85 ? 31.632 43.693 23.574 1.00 17.61 85 GLY B O 1
ATOM 1536 N N . ALA B 1 86 ? 31.912 45.814 22.735 1.00 16.62 86 ALA B N 1
ATOM 1537 C CA . ALA B 1 86 ? 33.176 45.597 22.036 1.00 16.33 86 ALA B CA 1
ATOM 1538 C C . ALA B 1 86 ? 34.339 45.752 22.968 1.00 17.37 86 ALA B C 1
ATOM 1539 O O . ALA B 1 86 ? 34.349 46.636 23.787 1.00 17.49 86 ALA B O 1
ATOM 1541 N N . ILE B 1 87 ? 35.326 44.885 22.800 1.00 18.50 87 ILE B N 1
ATOM 1542 C CA . ILE B 1 87 ? 36.580 44.958 23.608 1.00 19.56 87 ILE B CA 1
ATOM 1543 C C . ILE B 1 87 ? 37.520 45.809 22.785 1.00 18.72 87 ILE B C 1
ATOM 1544 O O . ILE B 1 87 ? 37.922 45.411 21.676 1.00 19.07 87 ILE B O 1
ATOM 1549 N N . THR B 1 88 ? 37.781 47.011 23.262 1.00 20.40 88 THR B N 1
ATOM 1550 C CA . THR B 1 88 ? 38.561 48.016 22.493 1.00 20.68 88 THR B CA 1
ATOM 1551 C C . THR B 1 88 ? 39.820 48.359 23.280 1.00 24.62 88 THR B C 1
ATOM 1552 O O . THR B 1 88 ? 39.931 48.018 24.454 1.00 26.20 88 THR B O 1
ATOM 1556 N N . GLY B 1 89 ? 40.724 49.070 22.603 1.00 30.08 89 GLY B N 1
ATOM 1557 C CA . GLY B 1 89 ? 41.919 49.692 23.228 1.00 32.24 89 GLY B CA 1
ATOM 1558 C C . GLY B 1 89 ? 41.598 50.729 24.279 1.00 36.90 89 GLY B C 1
ATOM 1559 O O . GLY B 1 89 ? 42.461 51.107 25.068 1.00 36.89 89 GLY B O 1
ATOM 1560 N N . ASP B 1 90 ? 40.362 51.211 24.317 1.00 32.00 90 ASP B N 1
ATOM 1561 C CA . ASP B 1 90 ? 39.921 52.129 25.380 1.00 32.08 90 ASP B CA 1
ATOM 1562 C C . ASP B 1 90 ? 38.836 51.511 26.320 1.00 31.91 90 ASP B C 1
ATOM 1563 O O . ASP B 1 90 ? 38.000 52.255 26.820 1.00 38.47 90 ASP B O 1
ATOM 1568 N N . GLY B 1 91 ? 38.899 50.208 26.608 1.00 27.96 91 GLY B N 1
ATOM 1569 C CA . GLY B 1 91 ? 37.921 49.519 27.416 1.00 28.93 91 GLY B CA 1
ATOM 1570 C C . GLY B 1 91 ? 36.684 49.018 26.643 1.00 26.55 91 GLY B C 1
ATOM 1571 O O . GLY B 1 91 ? 36.609 49.136 25.396 1.00 23.86 91 GLY B O 1
ATOM 1572 N N . VAL B 1 92 ? 35.755 48.442 27.398 1.00 22.70 92 VAL B N 1
ATOM 1573 C CA . VAL B 1 92 ? 34.528 47.909 26.853 1.00 22.80 92 VAL B CA 1
ATOM 1574 C C . VAL B 1 92 ? 33.655 49.051 26.326 1.00 20.77 92 VAL B C 1
ATOM 1575 O O . VAL B 1 92 ? 33.376 50.016 27.026 1.00 20.78 92 VAL B O 1
ATOM 1579 N N . LYS B 1 93 ? 33.171 48.922 25.087 1.00 17.81 93 LYS B N 1
ATOM 1580 C CA . LYS B 1 93 ? 32.265 49.993 24.521 1.00 17.26 93 LYS B CA 1
ATOM 1581 C C . LYS B 1 93 ? 30.970 49.317 24.170 1.00 17.62 93 LYS B C 1
ATOM 1582 O O . LYS B 1 93 ? 30.920 48.475 23.305 1.00 19.31 93 LYS B O 1
ATOM 1588 N N . LEU B 1 94 ? 29.950 49.664 24.895 1.00 16.04 94 LEU B N 1
ATOM 1589 C CA . LEU B 1 94 ? 28.591 49.142 24.648 1.00 16.02 94 LEU B CA 1
ATOM 1590 C C . LEU B 1 94 ? 28.108 49.316 23.187 1.00 14.95 94 LEU B C 1
ATOM 1591 O O . LEU B 1 94 ? 28.282 50.362 22.539 1.00 16.03 94 LEU B O 1
ATOM 1596 N N . LEU B 1 95 ? 27.365 48.319 22.810 1.00 14.50 95 LEU B N 1
ATOM 1597 C CA . LEU B 1 95 ? 26.543 48.348 21.670 1.00 14.30 95 LEU B CA 1
ATOM 1598 C C . LEU B 1 95 ? 25.227 49.044 22.011 1.00 15.54 95 LEU B C 1
ATOM 1599 O O . LEU B 1 95 ? 24.639 48.802 23.108 1.00 16.14 95 LEU B O 1
ATOM 1604 N N . THR B 1 96 ? 24.807 49.938 21.087 1.00 16.88 96 THR B N 1
ATOM 1605 C CA . THR B 1 96 ? 23.480 50.554 21.120 1.00 18.47 96 THR B CA 1
ATOM 1606 C C . THR B 1 96 ? 22.753 50.401 19.788 1.00 16.86 96 THR B C 1
ATOM 1607 O O . THR B 1 96 ? 23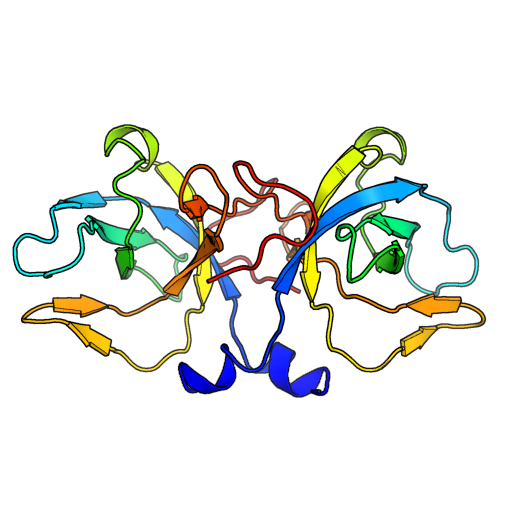.378 50.391 18.714 1.00 15.93 96 THR B O 1
ATOM 1611 N N . PRO B 1 97 ? 21.415 50.304 19.838 1.00 15.88 97 PRO B N 1
ATOM 1612 C CA . PRO B 1 97 ? 20.704 50.394 18.595 1.00 14.41 97 PRO B CA 1
ATOM 1613 C C . PRO B 1 97 ? 20.494 51.836 18.083 1.00 17.66 97 PRO B C 1
ATOM 1614 O O . PRO B 1 97 ? 20.328 52.709 18.869 1.00 17.37 97 PRO B O 1
ATOM 1618 N N . ASP B 1 98 ? 20.404 52.050 16.766 1.00 15.72 98 ASP B N 1
ATOM 1619 C CA . ASP B 1 98 ? 20.139 53.354 16.255 1.00 18.66 98 ASP B CA 1
ATOM 1620 C C . ASP B 1 98 ? 18.707 53.789 16.670 1.00 17.78 98 ASP B C 1
ATOM 1621 O O . ASP B 1 98 ? 18.446 55.000 16.716 1.00 19.32 98 ASP B O 1
ATOM 1626 N N . GLY B 1 99 ? 17.811 52.836 16.989 1.00 18.05 99 GLY B N 1
ATOM 1627 C CA . GLY B 1 99 ? 16.486 53.142 17.509 1.00 17.32 99 GLY B CA 1
ATOM 1628 C C . GLY B 1 99 ? 15.863 51.836 17.965 1.00 18.09 99 GLY B C 1
ATOM 1629 O O . GLY B 1 99 ? 16.469 50.766 17.777 1.00 17.84 99 GLY B O 1
ATOM 1630 N N . GLY B 1 100 ? 14.639 51.870 18.492 1.00 18.36 100 GLY B N 1
ATOM 1631 C CA . GLY B 1 100 ? 14.041 50.627 18.883 1.00 18.36 100 GLY B CA 1
ATOM 1632 C C . GLY B 1 100 ? 13.512 50.753 20.301 1.00 19.41 100 GLY B C 1
ATOM 1633 O O . GLY B 1 100 ? 13.836 51.684 21.044 1.00 19.10 100 GLY B O 1
ATOM 1634 N N . GLU B 1 101 ? 12.673 49.825 20.636 1.00 18.10 101 GLU B N 1
ATOM 1635 C CA . GLU B 1 101 ? 12.068 49.755 21.957 1.00 20.65 101 GLU B CA 1
ATOM 1636 C C . GLU B 1 101 ? 12.558 48.522 22.688 1.00 16.93 101 GLU B C 1
ATOM 1637 O O . GLU B 1 101 ? 12.904 47.494 22.077 1.00 18.16 101 GLU B O 1
ATOM 1643 N N . PRO B 1 102 ? 12.582 48.594 24.026 1.00 19.42 102 PRO B N 1
ATOM 1644 C CA . PRO B 1 102 ? 12.879 47.414 24.828 1.00 18.15 102 PRO B CA 1
ATOM 1645 C C . PRO B 1 102 ? 12.056 46.201 24.447 1.00 18.45 102 PRO B C 1
ATOM 1646 O O . PRO B 1 102 ? 10.824 46.324 24.256 1.00 16.33 102 PRO B O 1
ATOM 1650 N N . GLY B 1 103 ? 12.738 45.061 24.235 1.00 15.67 103 GLY B N 1
ATOM 1651 C CA . GLY B 1 103 ? 12.130 43.803 23.729 1.00 14.48 103 GLY B CA 1
ATOM 1652 C C . GLY B 1 103 ? 12.222 43.628 22.267 1.00 16.47 103 GLY B C 1
ATOM 1653 O O . GLY B 1 103 ? 12.028 42.505 21.785 1.00 16.53 103 GLY B O 1
ATOM 1654 N N . ASP B 1 104 ? 12.603 44.691 21.537 1.00 16.48 104 ASP B N 1
ATOM 1655 C CA . ASP B 1 104 ? 12.837 44.505 20.036 1.00 17.45 104 ASP B CA 1
ATOM 1656 C C . ASP B 1 104 ? 13.986 43.521 19.816 1.00 16.82 104 ASP B C 1
ATOM 1657 O O . ASP B 1 104 ? 14.988 43.565 20.562 1.00 15.78 104 ASP B O 1
ATOM 1662 N N . LYS B 1 105 ? 13.840 42.650 18.811 1.00 15.98 105 LYS B N 1
ATOM 1663 C CA . LYS B 1 105 ? 14.756 41.507 18.585 1.00 16.86 105 LYS B CA 1
ATOM 1664 C C . LYS B 1 105 ? 15.728 41.782 17.454 1.00 16.94 105 LYS B C 1
ATOM 1665 O O . LYS B 1 105 ? 15.395 42.392 16.426 1.00 18.68 105 LYS B O 1
ATOM 1671 N N . ILE B 1 106 ? 16.950 41.302 17.642 1.00 16.65 106 ILE B N 1
ATOM 1672 C CA . ILE B 1 106 ? 17.961 41.429 16.637 1.00 17.40 106 ILE B CA 1
ATOM 1673 C C . ILE B 1 106 ? 17.743 40.367 15.608 1.00 19.00 106 ILE B C 1
ATOM 1674 O O . ILE B 1 106 ? 17.583 39.194 15.955 1.00 20.24 106 ILE B O 1
ATOM 1679 N N . ALA B 1 107 ? 17.795 40.755 14.328 1.00 19.69 107 ALA B N 1
ATOM 1680 C CA . ALA B 1 107 ? 17.470 39.882 13.244 1.00 23.72 107 ALA B CA 1
ATOM 1681 C C . ALA B 1 107 ? 18.489 38.842 12.947 1.00 27.98 107 ALA B C 1
ATOM 1682 O O . ALA B 1 107 ? 19.722 39.055 13.030 1.00 24.20 107 ALA B O 1
#

Radius of gyration: 17.18 Å; Cα contacts (8 Å, |Δi|>4): 555; chains: 2; bounding box: 38×31×54 Å

Sequence (214 aa):
MITYNDFSSKIDIRVGIIKEVSSDFKEAIKPAYKLKIYFGDDIIGYKNSSAQITNYKKDELINKKIIAVVNFPPKQIANFISEVLVLGAITGDGVKLLTTPDGGEPGDKIAMITYNDFSKIDIRVGIIKKEVSDFKEAIKPAYKLKIYFGDIIGYKNSSAQITNYKKDELINKKIIAVVNFPPKQIANFISEVLVLGAITGDGVKLLTPDGGEPGDKIA

Solvent-accessible surface area: 10717 Å² total; per-residue (Å²): 193,11,68,77,102,24,10,76,93,5,26,2,50,0,0,26,0,79,104,23,52,64,6,176,96,21,173,113,91,8,13,54,2,77,0,58,2,8,144,175,41,20,111,62,55,0,25,9,100,4,52,76,24,98,86,131,101,0,70,82,39,66,0,0,0,0,24,21,13,61,97,97,111,55,62,100,20,86,5,55,1,40,16,1,2,0,96,18,93,105,35,36,43,1,0,25,11,61,16,13,113,26,18,31,82,8,72,203,16,76,74,87,28,13,78,92,5,26,3,50,0,0,19,0,87,101,22,53,66,6,170,86,20,179,129,92,7,13,61,1,79,0,62,2,9,132,168,44,19,108,62,54,0,23,10,101,4,55,78,22,114,87,115,87,0,84,102,41,69,0,0,0,0,25,22,12,58,99,100,109,55,62,109,26,90,4,54,0,38,14,0,2,0,96,20,95,106,34,37,44,1,0,24,11,65,15,12,115,27,18,29,86,8,73

CATH classification: 2.40.50.140